Protein 4HDT (pdb70)

InterPro domains:
  IPR029045 ClpP/crotonase-like domain superfamily [SSF52096] (2-319)
  IPR032259 Enoyl-CoA hydratase/isomerase, HIBYL-CoA-H type [PTHR43176] (3-341)
  IPR045004 Enoyl-CoA hydratase/isomerase domain [PF16113] (16-336)

Organism: Mycolicibacterium thermoresistibile (strain ATCC 19527 / DSM 44167 / CIP 105390 / JCM 6362 / NCTC 10409 / 316) (NCBI:txid1078020)

B-factor: mean 17.95, std 7.77, range [7.58, 53.08]

Sequence (340 aa):
NEDVLVNVEGGVGLLTLNRPKAINSLTHGMVTTMAERLAAWENDDSVRAVLLTGAGERRGLCAGGDVVAIYHSAKADGAEARRFWFDEYRLNAHIGRYPKPYVSIMDGIVMMGGGVGVGAHGNVRVVTDTTKMAMMPEVGIGFIPDVGGTYLLSRAPGKLGLHAALTGAPFSGADAIVMMGFADHYVPHDKIDEFTRAVIADGVDAALAAHAQEPPASPLAEQRSWIDECYTGDTVADIIAALRAHDAPAAGEAADLIATRSPIALSVTLESVRRAAKLQSLEDTLRQEYRVSCASLKSHDLVEGIRRAQLVNPKWRPATLAEVTEADVEAYFAPVDPELTFEGE

CATH classification: 3.90.226.10

Structure (mmCIF, N/CA/C/O backbone):
data_4HDT
#
_entry.id   4HDT
#
_cell.length_a   48.200
_cell.length_b   62.400
_cell.length_c   56.880
_cell.angle_alpha   90.000
_cell.angle_beta   109.590
_cell.angle_gamma   90.000
#
_symmetry.space_group_name_H-M   'P 1 21 1'
#
loop_
_entity.id
_entity.type
_entity.pdbx_description
1 polymer '3-hydroxyisobutyryl-CoA hydrolase'
2 non-polymer 'ZINC ION'
3 non-polymer 'CHLORIDE ION'
4 non-polymer 'ACETATE ION'
5 water water
#
loop_
_atom_site.group_PDB
_atom_site.id
_atom_site.type_symbol
_atom_site.label_atom_id
_atom_site.label_alt_id
_atom_site.label_comp_id
_atom_site.label_asym_id
_atom_site.label_entity_id
_atom_site.label_seq_id
_atom_site.pdbx_PDB_ins_code
_atom_site.Cartn_x
_atom_site.Cartn_y
_atom_site.Cartn_z
_atom_site.occupancy
_atom_site.B_iso_or_equiv
_atom_site.auth_seq_id
_atom_site.auth_comp_id
_atom_site.auth_asym_id
_atom_site.auth_atom_id
_atom_site.pdbx_PDB_model_num
ATOM 1 N N . ASN A 1 8 ? 24.053 42.910 50.987 1.00 31.37 5 ASN A N 1
ATOM 2 C CA . ASN A 1 8 ? 22.821 42.369 51.628 1.00 29.36 5 ASN A CA 1
ATOM 3 C C . ASN A 1 8 ? 22.763 40.855 51.481 1.00 27.78 5 ASN A C 1
ATOM 4 O O . ASN A 1 8 ? 23.112 40.317 50.421 1.00 30.23 5 ASN A O 1
ATOM 9 N N . GLU A 1 9 ? 22.346 40.179 52.540 1.00 23.94 6 GLU A N 1
ATOM 10 C CA . GLU A 1 9 ? 22.088 38.760 52.461 1.00 21.54 6 GLU A CA 1
ATOM 11 C C . GLU A 1 9 ? 20.615 38.615 52.101 1.00 18.80 6 GLU A C 1
ATOM 12 O O . GLU A 1 9 ? 19.761 38.919 52.927 1.00 18.28 6 GLU A O 1
ATOM 18 N N . ASP A 1 10 ? 20.335 38.160 50.893 1.00 16.63 7 ASP A N 1
ATOM 19 C CA . ASP A 1 10 ? 18.930 38.128 50.418 1.00 15.12 7 ASP A CA 1
ATOM 20 C C . ASP A 1 10 ? 18.077 37.072 51.103 1.00 14.50 7 ASP A C 1
ATOM 21 O O . ASP A 1 10 ? 16.813 37.111 51.015 1.00 13.33 7 ASP A O 1
ATOM 26 N N . VAL A 1 11 ? 18.729 36.121 51.770 1.00 14.30 8 VAL A N 1
ATOM 27 C CA . VAL A 1 11 ? 18.010 35.239 52.742 1.00 14.23 8 VAL A CA 1
ATOM 28 C C . VAL A 1 11 ? 18.831 35.280 54.030 1.00 15.10 8 VAL A C 1
ATOM 29 O O . VAL A 1 11 ? 20.027 34.920 54.016 1.00 15.56 8 VAL A O 1
ATOM 33 N N . LEU A 1 12 ? 18.209 35.695 55.128 1.00 15.26 9 LEU A N 1
ATOM 34 C CA . LEU A 1 12 ? 18.850 35.634 56.429 1.00 16.27 9 LEU A CA 1
ATOM 35 C C . LEU A 1 12 ? 18.652 34.245 57.045 1.00 16.30 9 LEU A C 1
ATOM 36 O O . LEU A 1 12 ? 17.547 33.709 57.055 1.00 15.64 9 LEU A O 1
ATOM 41 N N . VAL A 1 13 ? 19.756 33.667 57.528 1.00 17.26 10 VAL A N 1
ATOM 42 C CA . VAL A 1 13 ? 19.753 32.306 58.059 1.00 17.87 10 VAL A CA 1
ATOM 43 C C . VAL A 1 13 ? 20.278 32.272 59.490 1.00 19.56 10 VAL A C 1
ATOM 44 O O . VAL A 1 13 ? 21.321 32.879 59.799 1.00 19.64 10 VAL A O 1
ATOM 48 N N . ASN A 1 14 ? 19.570 31.558 60.359 1.00 20.78 11 ASN A N 1
ATOM 49 C CA . ASN A 1 14 ? 20.047 31.319 61.705 1.00 23.29 11 ASN A CA 1
ATOM 50 C C . ASN A 1 14 ? 19.361 30.069 62.239 1.00 23.34 11 ASN A C 1
ATOM 51 O O . ASN A 1 14 ? 18.425 29.560 61.641 1.00 22.29 11 ASN A O 1
ATOM 56 N N . VAL A 1 15 ? 19.890 29.555 63.332 1.00 24.50 12 VAL A N 1
ATOM 57 C CA . VAL A 1 15 ? 19.248 28.504 64.082 1.00 24.54 12 VAL A CA 1
ATOM 58 C C . VAL A 1 15 ? 19.116 29.001 65.513 1.00 25.78 12 VAL A C 1
ATOM 59 O O . VAL A 1 15 ? 20.087 29.482 66.138 1.00 26.51 12 VAL A O 1
ATOM 63 N N . GLU A 1 16 ? 17.895 28.929 66.015 1.00 25.53 13 GLU A N 1
ATOM 64 C CA . GLU A 1 16 ? 17.589 29.365 67.360 1.00 26.90 13 GLU A CA 1
ATOM 65 C C . GLU A 1 16 ? 16.497 28.491 67.989 1.00 26.22 13 GLU A C 1
ATOM 66 O O . GLU A 1 16 ? 15.470 28.208 67.360 1.00 23.69 13 GLU A O 1
ATOM 72 N N . GLY A 1 17 ? 16.741 28.028 69.213 1.00 26.37 14 GLY A N 1
ATOM 73 C CA . GLY A 1 17 ? 15.798 27.154 69.901 1.00 26.35 14 GLY A CA 1
ATOM 74 C C . GLY A 1 17 ? 15.501 25.879 69.166 1.00 25.25 14 GLY A C 1
ATOM 75 O O . GLY A 1 17 ? 14.414 25.361 69.249 1.00 24.91 14 GLY A O 1
ATOM 76 N N . GLY A 1 18 ? 16.471 25.383 68.410 1.00 24.49 15 GLY A N 1
ATOM 77 C CA . GLY A 1 18 ? 16.263 24.199 67.628 1.00 23.96 15 GLY A CA 1
ATOM 78 C C . GLY A 1 18 ? 15.487 24.425 66.339 1.00 22.21 15 GLY A C 1
ATOM 79 O O . GLY A 1 18 ? 15.202 23.475 65.634 1.00 22.35 15 GLY A O 1
ATOM 80 N N . VAL A 1 19 ? 15.194 25.683 66.015 1.00 21.26 16 VAL A N 1
ATOM 81 C CA . VAL A 1 19 ? 14.460 26.030 64.802 1.00 19.71 16 VAL A CA 1
ATOM 82 C C . VAL A 1 19 ? 15.387 26.663 63.775 1.00 19.12 16 VAL A C 1
ATOM 83 O O . VAL A 1 19 ? 16.066 27.656 64.062 1.00 19.51 16 VAL A O 1
ATOM 87 N N . GLY A 1 20 ? 15.447 26.065 62.596 1.00 17.96 17 GLY A N 1
ATOM 88 C CA . GLY A 1 20 ? 16.116 26.635 61.448 1.00 17.52 17 GLY A CA 1
ATOM 89 C C . GLY A 1 20 ? 15.274 27.768 60.868 1.00 16.97 17 GLY A C 1
ATOM 90 O O . GLY A 1 20 ? 14.161 27.549 60.396 1.00 15.91 17 GLY A O 1
ATOM 91 N N . LEU A 1 21 ? 15.840 28.971 60.876 1.00 17.20 18 LEU A N 1
ATOM 92 C CA . LEU A 1 21 ? 15.122 30.185 60.464 1.00 16.84 18 LEU A CA 1
ATOM 93 C C . LEU A 1 21 ? 15.589 30.596 59.084 1.00 15.81 18 LEU A C 1
ATOM 94 O O . LEU A 1 21 ? 16.802 30.786 58.850 1.00 16.33 18 LEU A O 1
ATOM 99 N N . LEU A 1 22 ? 14.651 30.730 58.178 1.00 14.44 19 LEU A N 1
ATOM 100 C CA . LEU A 1 22 ? 14.895 31.251 56.847 1.00 13.82 19 LEU A CA 1
ATOM 101 C C . LEU A 1 22 ? 14.059 32.516 56.732 1.00 13.52 19 LEU A C 1
ATOM 102 O O . LEU A 1 22 ? 12.847 32.426 56.724 1.00 12.85 19 LEU A O 1
ATOM 107 N N . THR A 1 23 ? 14.713 33.671 56.594 1.00 13.66 20 THR A N 1
ATOM 108 C CA . THR A 1 23 ? 13.981 34.920 56.459 1.00 13.81 20 THR A CA 1
ATOM 109 C C . THR A 1 23 ? 14.303 35.529 55.094 1.00 13.26 20 THR A C 1
ATOM 110 O O . THR A 1 23 ? 15.417 35.955 54.816 1.00 13.15 20 THR A O 1
ATOM 114 N N . LEU A 1 24 ? 13.299 35.561 54.225 1.00 12.29 21 LEU A N 1
ATOM 115 C CA . LEU A 1 24 ? 13.466 36.165 52.914 1.00 12.26 21 LEU A CA 1
ATOM 116 C C . LEU A 1 24 ? 13.737 37.664 53.134 1.00 12.79 21 LEU A C 1
ATOM 117 O O . LEU A 1 24 ? 13.087 38.266 53.982 1.00 13.46 21 LEU A O 1
ATOM 122 N N . ASN A 1 25 ? 14.724 38.231 52.438 1.00 13.20 22 ASN A N 1
ATOM 123 C CA . ASN A 1 25 ? 15.229 39.562 52.843 1.00 13.84 22 ASN A CA 1
ATOM 124 C C . ASN A 1 25 ? 15.549 40.449 51.648 1.00 14.00 22 ASN A C 1
ATOM 125 O O . ASN A 1 25 ? 16.673 40.934 51.501 1.00 14.36 22 ASN A O 1
ATOM 130 N N . ARG A 1 26 ? 14.538 40.717 50.841 1.00 13.73 23 ARG A N 1
ATOM 131 C CA . ARG A 1 26 ? 14.572 41.800 49.862 1.00 14.14 23 ARG A CA 1
ATOM 132 C C . ARG A 1 26 ? 13.301 42.636 50.071 1.00 13.91 23 ARG A C 1
ATOM 133 O O . ARG A 1 26 ? 12.417 42.684 49.218 1.00 13.16 23 ARG A O 1
ATOM 141 N N . PRO A 1 27 ? 13.194 43.277 51.236 1.00 14.43 24 PRO A N 1
ATOM 142 C CA . PRO A 1 27 ? 11.877 43.893 51.526 1.00 14.73 24 PRO A CA 1
ATOM 143 C C . PRO A 1 27 ? 11.439 45.024 50.574 1.00 15.44 24 PRO A C 1
ATOM 144 O O . PRO A 1 27 ? 10.234 45.221 50.394 1.00 15.56 24 PRO A O 1
ATOM 148 N N . LYS A 1 28 ? 12.398 45.742 49.977 1.00 16.28 25 LYS A N 1
ATOM 149 C CA . LYS A 1 28 ? 12.025 46.783 49.022 1.00 17.13 25 LYS A CA 1
ATOM 150 C C . LYS A 1 28 ? 11.341 46.184 47.766 1.00 16.47 25 LYS A C 1
ATOM 151 O O . LYS A 1 28 ? 10.556 46.897 47.121 1.00 18.09 25 LYS A O 1
ATOM 157 N N . ALA A 1 29 ? 11.563 44.886 47.490 1.00 15.22 26 ALA A N 1
ATOM 158 C CA . ALA A 1 29 ? 10.933 44.135 46.385 1.00 14.23 26 ALA A CA 1
ATOM 159 C C . ALA A 1 29 ? 9.827 43.162 46.902 1.00 13.63 26 ALA A C 1
ATOM 160 O O . ALA A 1 29 ? 9.465 42.203 46.220 1.00 13.28 26 ALA A O 1
ATOM 162 N N . ILE A 1 30 ? 9.378 43.386 48.128 1.00 13.52 27 ILE A N 1
ATOM 163 C CA . ILE A 1 30 ? 8.448 42.484 48.811 1.00 13.17 27 ILE A CA 1
ATOM 164 C C . ILE A 1 30 ? 8.976 41.063 48.705 1.00 12.32 27 ILE A C 1
ATOM 165 O O . ILE A 1 30 ? 8.257 40.083 48.469 1.00 11.51 27 ILE A O 1
ATOM 170 N N . ASN A 1 31 ? 10.279 40.957 48.938 1.00 11.98 28 ASN A N 1
ATOM 171 C CA . ASN A 1 31 ? 10.949 39.673 49.051 1.00 11.78 28 ASN A CA 1
ATOM 172 C C . ASN A 1 31 ? 10.831 38.780 47.806 1.00 11.35 28 ASN A C 1
ATOM 173 O O . ASN A 1 31 ? 10.896 37.525 47.929 1.00 10.61 28 ASN A O 1
ATOM 178 N N . SER A 1 32 ? 10.718 39.381 46.608 1.00 11.75 29 SER A N 1
ATOM 179 C CA . SER A 1 32 ? 10.667 38.546 45.409 1.00 11.95 29 SER A CA 1
ATOM 180 C C . SER A 1 32 ? 11.906 37.620 45.295 1.00 11.76 29 SER A C 1
ATOM 181 O O . SER A 1 32 ? 13.009 38.009 45.657 1.00 12.13 29 SER A O 1
ATOM 184 N N . LEU A 1 33 ? 11.717 36.415 44.762 1.00 11.33 30 LEU A N 1
ATOM 185 C CA . LEU A 1 33 ? 12.755 35.368 44.813 1.00 11.67 30 LEU A CA 1
ATOM 186 C C . LEU A 1 33 ? 13.715 35.475 43.647 1.00 11.94 30 LEU A C 1
ATOM 187 O O . LEU A 1 33 ? 13.299 35.533 42.479 1.00 12.64 30 LEU A O 1
ATOM 192 N N . THR A 1 34 ? 14.989 35.417 43.980 1.00 11.70 31 THR A N 1
ATOM 193 C CA . THR A 1 34 ? 16.052 35.290 42.996 1.00 11.80 31 THR A CA 1
ATOM 194 C C . THR A 1 34 ? 16.515 33.825 42.974 1.00 11.30 31 THR A C 1
ATOM 195 O O . THR A 1 34 ? 16.190 33.023 43.870 1.00 10.70 31 THR A O 1
ATOM 199 N N . HIS A 1 35 ? 17.344 33.521 41.995 1.00 11.16 32 HIS A N 1
ATOM 200 C CA . HIS A 1 35 ? 17.861 32.161 41.902 1.00 11.15 32 HIS A CA 1
ATOM 201 C C . HIS A 1 35 ? 18.730 31.899 43.129 1.00 11.41 32 HIS A C 1
ATOM 202 O O . HIS A 1 35 ? 18.709 30.809 43.723 1.00 11.34 32 HIS A O 1
ATOM 209 N N . GLY A 1 36 ? 19.512 32.902 43.538 1.00 11.87 33 GLY A N 1
ATOM 210 C CA . GLY A 1 36 ? 20.313 32.797 44.738 1.00 12.25 33 GLY A CA 1
ATOM 211 C C . GLY A 1 36 ? 19.553 32.480 46.015 1.00 11.92 33 GLY A C 1
ATOM 212 O O . GLY A 1 36 ? 19.980 31.663 46.840 1.00 12.42 33 GLY A O 1
ATOM 213 N N . MET A 1 37 ? 18.392 33.105 46.169 1.00 11.57 34 MET A N 1
ATOM 214 C CA . MET A 1 37 ? 17.571 32.840 47.353 1.00 11.31 34 MET A CA 1
ATOM 215 C C . MET A 1 37 ? 17.054 31.409 47.361 1.00 11.06 34 MET A C 1
ATOM 216 O O . MET A 1 37 ? 17.034 30.748 48.421 1.00 11.21 34 MET A O 1
ATOM 221 N N . VAL A 1 38 ? 16.562 30.966 46.207 1.00 10.85 35 VAL A N 1
ATOM 222 C CA . VAL A 1 38 ? 16.143 29.559 46.031 1.00 10.77 35 VAL A CA 1
ATOM 223 C C . VAL A 1 38 ? 17.264 28.584 46.392 1.00 11.39 35 VAL A C 1
ATOM 224 O O . VAL A 1 38 ? 17.057 27.640 47.163 1.00 11.13 35 VAL A O 1
ATOM 228 N N . THR A 1 39 ? 18.485 28.810 45.887 1.00 12.20 36 THR A N 1
ATOM 229 C CA . THR A 1 39 ? 19.557 27.861 46.193 1.00 13.09 36 THR A CA 1
ATOM 230 C C . THR A 1 39 ? 19.991 27.892 47.674 1.00 13.19 36 THR A C 1
ATOM 231 O O . THR A 1 39 ? 20.317 26.872 48.244 1.00 13.18 36 THR A O 1
ATOM 235 N N . THR A 1 40 ? 19.963 29.066 48.310 1.00 13.28 37 THR A N 1
ATOM 236 C CA . THR A 1 40 ? 20.220 29.163 49.738 1.00 13.62 37 THR A CA 1
ATOM 237 C C . THR A 1 40 ? 19.204 28.331 50.545 1.00 13.19 37 THR A C 1
ATOM 238 O O . THR A 1 40 ? 19.567 27.545 51.429 1.00 13.43 37 THR A O 1
ATOM 242 N N . MET A 1 41 ? 17.924 28.514 50.247 1.00 12.56 38 MET A N 1
ATOM 243 C CA . MET A 1 41 ? 16.885 27.768 50.961 1.00 12.53 38 MET A CA 1
ATOM 244 C C . MET A 1 41 ? 17.116 26.279 50.785 1.00 12.43 38 MET A C 1
ATOM 245 O O . MET A 1 41 ? 17.060 25.526 51.742 1.00 12.41 38 MET A O 1
ATOM 250 N N . ALA A 1 42 ? 17.346 25.882 49.547 1.00 12.22 39 ALA A N 1
ATOM 251 C CA . ALA A 1 42 ? 17.479 24.459 49.229 1.00 12.43 39 ALA A CA 1
ATOM 252 C C . ALA A 1 42 ? 18.664 23.859 49.966 1.00 13.28 39 ALA A C 1
ATOM 253 O O . ALA A 1 42 ? 18.582 22.728 50.505 1.00 13.10 39 ALA A O 1
ATOM 255 N N . GLU A 1 43 ? 19.797 24.564 49.968 1.00 14.22 40 GLU A N 1
ATOM 256 C CA . GLU A 1 43 ? 20.971 24.025 50.586 1.00 15.58 40 GLU A CA 1
ATOM 257 C C . GLU A 1 43 ? 20.790 23.892 52.109 1.00 15.40 40 GLU A C 1
ATOM 258 O O . GLU A 1 43 ? 21.265 22.922 52.696 1.00 15.91 40 GLU A O 1
ATOM 264 N N . ARG A 1 44 ? 20.180 24.887 52.740 1.00 15.01 41 ARG A N 1
ATOM 265 C CA . ARG A 1 44 ? 19.894 24.833 54.171 1.00 15.70 41 ARG A CA 1
ATOM 266 C C . ARG A 1 44 ? 18.900 23.744 54.542 1.00 15.24 41 ARG A C 1
ATOM 267 O O . ARG A 1 44 ? 19.120 23.006 55.527 1.00 15.53 41 ARG A O 1
ATOM 275 N N . LEU A 1 45 ? 17.839 23.578 53.748 1.00 14.80 42 LEU A N 1
ATOM 276 C CA . LEU A 1 45 ? 16.949 22.452 54.010 1.00 15.16 42 LEU A CA 1
ATOM 277 C C . LEU A 1 45 ? 17.695 21.125 53.924 1.00 15.47 42 LEU A C 1
ATOM 278 O O . LEU A 1 45 ? 17.478 20.209 54.742 1.00 16.02 42 LEU A O 1
ATOM 283 N N . ALA A 1 46 ? 18.567 20.991 52.927 1.00 15.43 43 ALA A N 1
ATOM 284 C CA . ALA A 1 46 ? 19.355 19.758 52.829 1.00 16.17 43 ALA A CA 1
ATOM 285 C C . ALA A 1 46 ? 20.293 19.560 54.024 1.00 16.92 43 ALA A C 1
ATOM 286 O O . ALA A 1 46 ? 20.435 18.424 54.561 1.00 17.72 43 ALA A O 1
ATOM 288 N N . ALA A 1 47 ? 20.991 20.621 54.415 1.00 16.88 44 ALA A N 1
ATOM 289 C CA . ALA A 1 47 ? 21.928 20.538 55.525 1.00 17.73 44 ALA A CA 1
ATOM 290 C C . ALA A 1 47 ? 21.261 20.246 56.859 1.00 17.96 44 ALA A C 1
ATOM 291 O O . ALA A 1 47 ? 21.801 19.506 57.677 1.00 19.21 44 ALA A O 1
ATOM 293 N N . TRP A 1 48 ? 20.065 20.794 57.067 1.00 17.31 45 TRP A N 1
ATOM 294 C CA . TRP A 1 48 ? 19.374 20.638 58.331 1.00 17.61 45 TRP A CA 1
ATOM 295 C C . TRP A 1 48 ? 18.600 19.327 58.445 1.00 17.98 45 TRP A C 1
ATOM 296 O O . TRP A 1 48 ? 18.206 18.924 59.552 1.00 18.02 45 TRP A O 1
ATOM 307 N N . GLU A 1 49 ? 18.356 18.689 57.314 1.00 18.00 46 GLU A N 1
ATOM 308 C CA . GLU A 1 49 ? 17.430 17.535 57.288 1.00 18.55 46 GLU A CA 1
ATOM 309 C C . GLU A 1 49 ? 17.822 16.422 58.271 1.00 20.45 46 GLU A C 1
ATOM 310 O O . GLU A 1 49 ? 16.943 15.864 58.979 1.00 20.73 46 GLU A O 1
ATOM 316 N N . ASN A 1 50 ? 19.107 16.097 58.296 1.00 22.20 47 ASN A N 1
ATOM 317 C CA . ASN A 1 50 ? 19.633 15.031 59.185 1.00 24.51 47 ASN A CA 1
ATOM 318 C C . ASN A 1 50 ? 20.469 15.539 60.368 1.00 24.95 47 ASN A C 1
ATOM 319 O O . ASN A 1 50 ? 21.241 14.775 60.988 1.00 25.32 47 ASN A O 1
ATOM 324 N N . ASP A 1 51 ? 20.305 16.824 60.681 1.00 24.47 48 ASP A N 1
ATOM 325 C CA . ASP A 1 51 ? 20.955 17.450 61.801 1.00 24.72 48 ASP A CA 1
ATOM 326 C C . ASP A 1 51 ? 20.019 17.465 63.005 1.00 25.02 48 ASP A C 1
ATOM 327 O O . ASP A 1 51 ? 19.025 18.206 63.038 1.00 22.76 48 ASP A O 1
ATOM 332 N N . ASP A 1 52 ? 20.363 16.650 64.015 1.00 25.77 49 ASP A N 1
ATOM 333 C CA . ASP A 1 52 ? 19.540 16.518 65.212 1.00 26.96 49 ASP A CA 1
ATOM 334 C C . ASP A 1 52 ? 19.365 17.764 66.038 1.00 27.20 49 ASP A C 1
ATOM 335 O O . ASP A 1 52 ? 18.453 17.812 66.849 1.00 28.71 49 ASP A O 1
ATOM 340 N N . SER A 1 53 ? 20.209 18.777 65.834 1.00 26.93 50 SER A N 1
ATOM 341 C CA . SER A 1 53 ? 20.076 20.016 66.576 1.00 27.37 50 SER A CA 1
ATOM 342 C C . SER A 1 53 ? 18.945 20.890 66.009 1.00 25.97 50 SER A C 1
ATOM 343 O O . SER A 1 53 ? 18.595 21.905 66.618 1.00 27.06 50 SER A O 1
ATOM 346 N N . VAL A 1 54 ? 18.409 20.522 64.839 1.00 24.42 51 VAL A N 1
ATOM 347 C CA . VAL A 1 54 ? 17.342 21.301 64.170 1.00 22.69 51 VAL A CA 1
ATOM 348 C C . VAL A 1 54 ? 16.089 20.435 64.123 1.00 21.85 51 VAL A C 1
ATOM 349 O O . VAL A 1 54 ? 16.067 19.389 63.496 1.00 22.03 51 VAL A O 1
ATOM 353 N N . ARG A 1 55 ? 15.067 20.886 64.832 1.00 20.91 52 ARG A N 1
ATOM 354 C CA . ARG A 1 55 ? 13.837 20.152 65.071 1.00 20.11 52 ARG A CA 1
ATOM 355 C C . ARG A 1 55 ? 12.725 20.595 64.121 1.00 18.86 52 ARG A C 1
ATOM 356 O O . ARG A 1 55 ? 11.742 19.887 63.908 1.00 18.45 52 ARG A O 1
ATOM 358 N N . ALA A 1 56 ? 12.880 21.785 63.557 1.00 17.68 53 ALA A N 1
ATOM 359 C CA . ALA A 1 56 ? 11.843 22.372 62.713 1.00 16.58 53 ALA A CA 1
ATOM 360 C C . ALA A 1 56 ? 12.455 23.514 61.910 1.00 15.96 53 ALA A C 1
ATOM 361 O O . ALA A 1 56 ? 13.561 23.993 62.222 1.00 16.64 53 ALA A O 1
ATOM 363 N N . VAL A 1 57 ? 11.738 23.930 60.888 1.00 14.90 54 VAL A N 1
ATOM 364 C CA . VAL A 1 57 ? 12.159 25.067 60.034 1.00 14.35 54 VAL A CA 1
ATOM 365 C C . VAL A 1 57 ? 11.051 26.108 60.070 1.00 14.08 54 VAL A C 1
ATOM 366 O O . VAL A 1 57 ? 9.895 25.745 60.048 1.00 13.26 54 VAL A O 1
ATOM 370 N N . LEU A 1 58 ? 11.395 27.404 60.051 1.00 14.24 55 LEU A N 1
ATOM 371 C CA . LEU A 1 58 ? 10.402 28.483 60.037 1.00 14.45 55 LEU A CA 1
ATOM 372 C C . LEU A 1 58 ? 10.781 29.473 58.957 1.00 13.66 55 LEU A C 1
ATOM 373 O O . LEU A 1 58 ? 11.893 30.019 58.967 1.00 14.39 55 LEU A O 1
ATOM 378 N N . LEU A 1 59 ? 9.857 29.681 58.032 1.00 12.84 56 LEU A N 1
ATOM 379 C CA . LEU A 1 59 ? 10.048 30.596 56.905 1.00 12.44 56 LEU A CA 1
ATOM 380 C C . LEU A 1 59 ? 9.242 31.847 57.184 1.00 12.08 56 LEU A C 1
ATOM 381 O O . LEU A 1 59 ? 8.019 31.775 57.407 1.00 11.22 56 LEU A O 1
ATOM 386 N N . THR A 1 60 ? 9.926 32.993 57.160 1.00 12.22 57 THR A N 1
ATOM 387 C CA . THR A 1 60 ? 9.263 34.294 57.253 1.00 12.63 57 THR A CA 1
ATOM 388 C C . THR A 1 60 ? 9.882 35.245 56.214 1.00 12.36 57 THR A C 1
ATOM 389 O O . THR A 1 60 ? 10.837 34.905 55.536 1.00 12.18 57 THR A O 1
ATOM 393 N N . GLY A 1 61 ? 9.278 36.406 56.058 1.00 12.42 58 GLY A N 1
ATOM 394 C CA . GLY A 1 61 ? 9.794 37.480 55.199 1.00 12.23 58 GLY A CA 1
ATOM 395 C C . GLY A 1 61 ? 10.045 38.763 55.957 1.00 12.74 58 GLY A C 1
ATOM 396 O O . GLY A 1 61 ? 9.334 39.089 56.920 1.00 12.82 58 GLY A O 1
ATOM 397 N N . ALA A 1 62 ? 11.071 39.515 55.534 1.00 12.56 59 ALA A N 1
ATOM 398 C CA . ALA A 1 62 ? 11.412 40.746 56.211 1.00 13.31 59 ALA A CA 1
ATOM 399 C C . ALA A 1 62 ? 10.382 41.806 55.838 1.00 13.16 59 ALA A C 1
ATOM 400 O O . ALA A 1 62 ? 9.713 41.680 54.829 1.00 12.43 59 ALA A O 1
ATOM 402 N N . GLY A 1 63 ? 10.300 42.852 56.657 1.00 14.10 60 GLY A N 1
ATOM 403 C CA . GLY A 1 63 ? 9.373 43.945 56.397 1.00 14.27 60 GLY A CA 1
ATOM 404 C C . GLY A 1 63 ? 7.961 43.614 56.862 1.00 14.15 60 GLY A C 1
ATOM 405 O O . GLY A 1 63 ? 7.728 42.733 57.701 1.00 15.13 60 GLY A O 1
ATOM 406 N N . GLU A 1 64 ? 7.021 44.374 56.331 1.00 13.99 61 GLU A N 1
ATOM 407 C CA . GLU A 1 64 ? 5.676 44.430 56.869 1.00 13.86 61 GLU A CA 1
ATOM 408 C C . GLU A 1 64 ? 4.612 44.107 55.830 1.00 13.08 61 GLU A C 1
ATOM 409 O O . GLU A 1 64 ? 3.484 43.919 56.201 1.00 13.50 61 GLU A O 1
ATOM 415 N N . ARG A 1 65 ? 4.949 44.104 54.536 1.00 12.34 62 ARG A N 1
ATOM 416 C CA A ARG A 1 65 ? 3.940 44.051 53.464 0.50 11.71 62 ARG A CA 1
ATOM 417 C CA B ARG A 1 65 ? 3.934 44.049 53.471 0.50 11.65 62 ARG A CA 1
ATOM 418 C C . ARG A 1 65 ? 3.622 42.654 52.953 1.00 10.83 62 ARG A C 1
ATOM 419 O O . ARG A 1 65 ? 2.618 42.470 52.284 1.00 10.49 62 ARG A O 1
ATOM 434 N N . GLY A 1 66 ? 4.469 41.686 53.268 1.00 10.71 63 GLY A N 1
ATOM 435 C CA . GLY A 1 66 ? 4.213 40.330 52.841 1.00 10.03 63 GLY A CA 1
ATOM 436 C C . GLY A 1 66 ? 5.387 39.383 52.887 1.00 9.92 63 GLY A C 1
ATOM 437 O O . GLY A 1 66 ? 6.552 39.812 52.738 1.00 10.22 63 GLY A O 1
ATOM 438 N N . LEU A 1 67 ? 5.082 38.093 52.996 1.00 9.68 64 LEU A N 1
ATOM 439 C CA . LEU A 1 67 ? 6.132 37.090 52.887 1.00 9.70 64 LEU A CA 1
ATOM 440 C C . LEU A 1 67 ? 6.908 37.200 51.578 1.00 9.61 64 LEU A C 1
ATOM 441 O O . LEU A 1 67 ? 8.171 37.207 51.563 1.00 9.66 64 LEU A O 1
ATOM 446 N N . CYS A 1 68 ? 6.196 37.275 50.452 1.00 9.65 65 CYS A N 1
ATOM 447 C CA . CYS A 1 68 ? 6.847 37.138 49.122 1.00 9.76 65 CYS A CA 1
ATOM 448 C C . CYS A 1 68 ? 5.830 37.392 47.998 1.00 9.77 65 CYS A C 1
ATOM 449 O O . CYS A 1 68 ? 4.906 36.616 47.807 1.00 9.39 65 CYS A O 1
ATOM 452 N N . ALA A 1 69 ? 6.108 38.424 47.194 1.00 10.19 66 ALA A N 1
ATOM 453 C CA . ALA A 1 69 ? 5.250 38.795 46.064 1.00 10.56 66 ALA A CA 1
ATOM 454 C C . ALA A 1 69 ? 5.397 37.928 44.811 1.00 10.61 66 ALA A C 1
ATOM 455 O O . ALA A 1 69 ? 4.568 38.055 43.896 1.00 11.79 66 ALA A O 1
ATOM 457 N N . GLY A 1 70 ? 6.424 37.074 44.764 1.00 11.05 67 GLY A N 1
ATOM 458 C CA . GLY A 1 70 ? 6.634 36.249 43.586 1.00 11.12 67 GLY A CA 1
ATOM 459 C C . GLY A 1 70 ? 8.087 35.963 43.316 1.00 12.03 67 GLY A C 1
ATOM 460 O O . GLY A 1 70 ? 8.983 36.267 44.129 1.00 12.52 67 GLY A O 1
ATOM 461 N N . GLY A 1 71 ? 8.327 35.264 42.215 1.00 13.05 68 GLY A N 1
ATOM 462 C CA . GLY A 1 71 ? 9.693 35.217 41.661 1.00 14.14 68 GLY A CA 1
ATOM 463 C C . GLY A 1 71 ? 10.030 36.597 41.096 1.00 15.80 68 GLY A C 1
ATOM 464 O O . GLY A 1 71 ? 9.147 37.374 40.740 1.00 16.47 68 GLY A O 1
ATOM 465 N N . ASP A 1 72 ? 11.329 36.914 40.971 1.00 17.28 69 ASP A N 1
ATOM 466 C CA . ASP A 1 72 ? 11.765 38.131 40.331 1.00 19.92 69 ASP A CA 1
ATOM 467 C C . ASP A 1 72 ? 11.452 38.081 38.828 1.00 21.44 69 ASP A C 1
ATOM 468 O O . ASP A 1 72 ? 12.074 37.331 38.060 1.00 21.04 69 ASP A O 1
ATOM 473 N N . VAL A 1 73 ? 10.430 38.842 38.419 1.00 23.22 70 VAL A N 1
ATOM 474 C CA . VAL A 1 73 ? 9.942 38.802 37.023 1.00 24.94 70 VAL A CA 1
ATOM 475 C C . VAL A 1 73 ? 10.864 39.448 36.003 1.00 24.78 70 VAL A C 1
ATOM 476 O O . VAL A 1 73 ? 10.822 39.061 34.838 1.00 24.75 70 VAL A O 1
ATOM 480 N N . VAL A 1 74 ? 11.663 40.441 36.429 1.00 25.99 71 VAL A N 1
ATOM 481 C CA . VAL A 1 74 ? 12.634 41.112 35.566 1.00 26.09 71 VAL A CA 1
ATOM 482 C C . VAL A 1 74 ? 13.631 40.091 35.008 1.00 25.57 71 VAL A C 1
ATOM 483 O O . VAL A 1 74 ? 14.005 40.132 33.834 1.00 25.65 71 VAL A O 1
ATOM 487 N N . ALA A 1 75 ? 14.092 39.190 35.865 1.00 23.67 72 ALA A N 1
ATOM 488 C CA . ALA A 1 75 ? 15.082 38.209 35.441 1.00 22.53 72 ALA A CA 1
ATOM 489 C C . ALA A 1 75 ? 14.502 37.198 34.430 1.00 21.67 72 ALA A C 1
ATOM 490 O O . ALA A 1 75 ? 15.199 36.762 33.489 1.00 22.00 72 ALA A O 1
ATOM 492 N N . ILE A 1 76 ? 13.240 36.813 34.613 1.00 20.60 73 ILE A N 1
ATOM 493 C CA . ILE A 1 76 ? 12.585 35.885 33.686 1.00 19.33 73 ILE A CA 1
ATOM 494 C C . ILE A 1 76 ? 12.432 36.593 32.344 1.00 19.47 73 ILE A C 1
ATOM 495 O O . ILE A 1 76 ? 12.654 36.011 31.286 1.00 18.37 73 ILE A O 1
ATOM 500 N N . TYR A 1 77 ? 12.083 37.867 32.407 1.00 19.84 74 TYR A N 1
ATOM 501 C CA . TYR A 1 77 ? 11.898 38.674 31.205 1.00 20.51 74 TYR A CA 1
ATOM 502 C C . TYR A 1 77 ? 13.198 38.754 30.425 1.00 20.50 74 TYR A C 1
ATOM 503 O O . TYR A 1 77 ? 13.234 38.445 29.228 1.00 20.02 74 TYR A O 1
ATOM 512 N N . HIS A 1 78 ? 14.284 39.115 31.091 1.00 20.97 75 HIS A N 1
ATOM 513 C CA . HIS A 1 78 ? 15.566 39.175 30.377 1.00 21.71 75 HIS A CA 1
ATOM 514 C C . HIS A 1 78 ? 15.978 37.828 29.793 1.00 20.84 75 HIS A C 1
ATOM 515 O O . HIS A 1 78 ? 16.549 37.768 28.694 1.00 22.31 75 HIS A O 1
ATOM 522 N N . SER A 1 79 ? 15.687 36.735 30.513 1.00 18.88 76 SER A N 1
ATOM 523 C CA . SER A 1 79 ? 16.028 35.416 29.990 1.00 18.57 76 SER A CA 1
ATOM 524 C C . SER A 1 79 ? 15.194 34.999 28.775 1.00 19.03 76 SER A C 1
ATOM 525 O O . SER A 1 79 ? 15.700 34.426 27.816 1.00 19.74 76 SER A O 1
ATOM 528 N N . ALA A 1 80 ? 13.898 35.273 28.838 1.00 18.81 77 ALA A N 1
ATOM 529 C CA . ALA A 1 80 ? 12.985 34.947 27.739 1.00 20.08 77 ALA A CA 1
ATOM 530 C C . ALA A 1 80 ? 13.349 35.690 26.470 1.00 22.36 77 ALA A C 1
ATOM 531 O O . ALA A 1 80 ? 13.183 35.155 25.385 1.00 24.34 77 ALA A O 1
ATOM 533 N N . LYS A 1 81 ? 13.865 36.903 26.611 1.00 23.43 78 LYS A N 1
ATOM 534 C CA . LYS A 1 81 ? 14.339 37.669 25.431 1.00 25.75 78 LYS A CA 1
ATOM 535 C C . LYS A 1 81 ? 15.658 37.113 24.870 1.00 27.55 78 LYS A C 1
ATOM 536 O O . LYS A 1 81 ? 15.944 37.262 23.668 1.00 30.10 78 LYS A O 1
ATOM 542 N N . ALA A 1 82 ? 16.434 36.444 25.726 1.00 26.51 79 ALA A N 1
ATOM 543 C CA . ALA A 1 82 ? 17.681 35.776 25.355 1.00 28.46 79 ALA A CA 1
ATOM 544 C C . ALA A 1 82 ? 17.371 34.323 24.998 1.00 29.13 79 ALA A C 1
ATOM 545 O O . ALA A 1 82 ? 16.383 34.079 24.325 1.00 31.52 79 ALA A O 1
ATOM 547 N N . ASP A 1 83 ? 18.142 33.346 25.487 1.00 27.74 80 ASP A N 1
ATOM 548 C CA . ASP A 1 83 ? 17.906 31.967 25.093 1.00 27.60 80 ASP A CA 1
ATOM 549 C C . ASP A 1 83 ? 17.182 31.113 26.172 1.00 24.94 80 ASP A C 1
ATOM 550 O O . ASP A 1 83 ? 17.077 29.894 26.021 1.00 25.15 80 ASP A O 1
ATOM 555 N N . GLY A 1 84 ? 16.659 31.759 27.217 1.00 22.02 81 GLY A N 1
ATOM 556 C CA . GLY A 1 84 ? 15.874 31.057 28.257 1.00 20.01 81 GLY A CA 1
ATOM 557 C C . GLY A 1 84 ? 16.686 30.256 29.292 1.00 19.05 81 GLY A C 1
ATOM 558 O O . GLY A 1 84 ? 16.139 29.595 30.173 1.00 17.78 81 GLY A O 1
ATOM 559 N N . ALA A 1 85 ? 18.002 30.274 29.194 1.00 18.59 82 ALA A N 1
ATOM 560 C CA . ALA A 1 85 ? 18.827 29.391 30.047 1.00 18.08 82 ALA A CA 1
ATOM 561 C C . ALA A 1 85 ? 18.671 29.627 31.557 1.00 16.83 82 ALA A C 1
ATOM 562 O O . ALA A 1 85 ? 18.512 28.674 32.329 1.00 16.26 82 ALA A O 1
ATOM 564 N N . GLU A 1 86 ? 18.709 30.883 31.986 1.00 16.57 83 GLU A N 1
ATOM 565 C CA . GLU A 1 86 ? 18.543 31.201 33.410 1.00 15.99 83 GLU A CA 1
ATOM 566 C C . GLU A 1 86 ? 17.149 30.905 33.906 1.00 15.13 83 GLU A C 1
ATOM 567 O O . GLU A 1 86 ? 16.989 30.415 35.010 1.00 14.91 83 GLU A O 1
ATOM 573 N N . ALA A 1 87 ? 16.139 31.224 33.098 1.00 14.79 84 ALA A N 1
ATOM 574 C CA . ALA A 1 87 ? 14.786 30.884 33.498 1.00 14.16 84 ALA A CA 1
ATOM 575 C C . ALA A 1 87 ? 14.641 29.371 33.716 1.00 14.35 84 ALA A C 1
ATOM 576 O O . ALA A 1 87 ? 14.093 28.942 34.735 1.00 13.57 84 ALA A O 1
ATOM 578 N N . ARG A 1 88 ? 15.097 28.571 32.770 1.00 15.54 85 ARG A N 1
ATOM 579 C CA . ARG A 1 88 ? 14.991 27.129 32.948 1.00 16.44 85 ARG A CA 1
ATOM 580 C C . ARG A 1 88 ? 15.773 26.609 34.155 1.00 16.41 85 ARG A C 1
ATOM 581 O O . ARG A 1 88 ? 15.296 25.749 34.918 1.00 15.93 85 ARG A O 1
ATOM 589 N N . ARG A 1 89 ? 16.967 27.133 34.374 1.00 16.45 86 ARG A N 1
ATOM 590 C CA . ARG A 1 89 ? 17.726 26.661 35.497 1.00 16.85 86 ARG A CA 1
ATOM 591 C C . ARG A 1 89 ? 17.065 27.090 36.803 1.00 14.87 86 ARG A C 1
ATOM 592 O O . ARG A 1 89 ? 17.038 26.334 37.771 1.00 14.27 86 ARG A O 1
ATOM 600 N N . PHE A 1 90 ? 16.571 28.321 36.830 1.00 13.41 87 PHE A N 1
ATOM 601 C CA . PHE A 1 90 ? 15.859 28.839 38.008 1.00 12.47 87 PHE A CA 1
ATOM 602 C C . PHE A 1 90 ? 14.676 27.913 38.331 1.00 12.12 87 PHE A C 1
ATOM 603 O O . PHE A 1 90 ? 14.517 27.482 39.470 1.00 11.78 87 PHE A O 1
ATOM 611 N N . TRP A 1 91 ? 13.862 27.647 37.331 1.00 11.77 88 TRP A N 1
ATOM 612 C CA . TRP A 1 91 ? 12.661 26.816 37.550 1.00 11.49 88 TRP A CA 1
ATOM 613 C C . TRP A 1 91 ? 13.066 25.403 37.953 1.00 11.88 88 TRP A C 1
ATOM 614 O O . TRP A 1 91 ? 12.399 24.787 38.790 1.00 11.19 88 TRP A O 1
ATOM 625 N N . PHE A 1 92 ? 14.108 24.864 37.343 1.00 12.45 89 PHE A N 1
ATOM 626 C CA . PHE A 1 92 ? 14.594 23.534 37.714 1.00 13.08 89 PHE A CA 1
ATOM 627 C C . PHE A 1 92 ? 14.904 23.470 39.221 1.00 12.29 89 PHE A C 1
ATOM 628 O O . PHE A 1 92 ? 14.422 22.594 39.933 1.00 12.16 89 PHE A O 1
ATOM 636 N N . ASP A 1 93 ? 15.693 24.403 39.725 1.00 12.02 90 ASP A N 1
ATOM 637 C CA . ASP A 1 93 ? 16.059 24.465 41.127 1.00 11.60 90 ASP A CA 1
ATOM 638 C C . ASP A 1 93 ? 14.861 24.841 42.020 1.00 10.80 90 ASP A C 1
ATOM 639 O O . ASP A 1 93 ? 14.691 24.301 43.111 1.00 10.50 90 ASP A O 1
ATOM 644 N N . GLU A 1 94 ? 14.018 25.753 41.538 1.00 10.28 91 GLU A N 1
ATOM 645 C CA . GLU A 1 94 ? 12.878 26.187 42.331 1.00 9.57 91 GLU A CA 1
ATOM 646 C C . GLU A 1 94 ? 11.864 25.066 42.520 1.00 9.28 91 GLU A C 1
ATOM 647 O O . GLU A 1 94 ? 11.392 24.853 43.634 1.00 8.89 91 GLU A O 1
ATOM 653 N N . TYR A 1 95 ? 11.575 24.352 41.456 1.00 9.38 92 TYR A N 1
ATOM 654 C CA . TYR A 1 95 ? 10.564 23.294 41.537 1.00 9.20 92 TYR A CA 1
ATOM 655 C C . TYR A 1 95 ? 11.101 22.130 42.361 1.00 9.40 92 TYR A C 1
ATOM 656 O O . TYR A 1 95 ? 10.363 21.494 43.110 1.00 8.94 92 TYR A O 1
ATOM 665 N N . ARG A 1 96 ? 12.385 21.833 42.274 1.00 9.98 93 ARG A N 1
ATOM 666 C CA . ARG A 1 96 ? 12.963 20.873 43.187 1.00 10.47 93 ARG A CA 1
ATOM 667 C C . ARG A 1 96 ? 12.853 21.290 44.671 1.00 9.97 93 ARG A C 1
ATOM 668 O O . ARG A 1 96 ? 12.562 20.458 45.545 1.00 10.10 93 ARG A O 1
ATOM 676 N N . LEU A 1 97 ? 13.044 22.570 44.946 1.00 9.54 94 LEU A N 1
ATOM 677 C CA . LEU A 1 97 ? 12.855 23.098 46.278 1.00 9.37 94 LEU A CA 1
ATOM 678 C C . LEU A 1 97 ? 11.392 22.955 46.709 1.00 9.02 94 LEU A C 1
ATOM 679 O O . LEU A 1 97 ? 11.115 22.535 47.843 1.00 9.39 94 LEU A O 1
ATOM 684 N N . ASN A 1 98 ? 10.472 23.333 45.822 1.00 8.68 95 ASN A N 1
ATOM 685 C CA . ASN A 1 98 ? 9.007 23.207 46.137 1.00 8.26 95 ASN A CA 1
ATOM 686 C C . ASN A 1 98 ? 8.657 21.773 46.556 1.00 8.48 95 ASN A C 1
ATOM 687 O O . ASN A 1 98 ? 7.984 21.537 47.571 1.00 8.33 95 ASN A O 1
ATOM 692 N N . ALA A 1 99 ? 9.132 20.809 45.780 1.00 8.49 96 ALA A N 1
ATOM 693 C CA . ALA A 1 99 ? 8.926 19.383 46.070 1.00 8.83 96 ALA A CA 1
ATOM 694 C C . ALA A 1 99 ? 9.550 18.959 47.366 1.00 9.12 96 ALA A C 1
ATOM 695 O O . ALA A 1 99 ? 8.950 18.218 48.165 1.00 9.21 96 ALA A O 1
ATOM 697 N N . HIS A 1 100 ? 10.768 19.426 47.615 1.00 9.31 97 HIS A N 1
ATOM 698 C CA . HIS A 1 100 ? 11.407 19.100 48.873 1.00 9.87 97 HIS A CA 1
ATOM 699 C C . HIS A 1 100 ? 10.692 19.621 50.103 1.00 9.74 97 HIS A C 1
ATOM 700 O O . HIS A 1 100 ? 10.517 18.909 51.063 1.00 10.27 97 HIS A O 1
ATOM 707 N N . ILE A 1 101 ? 10.202 20.835 50.047 1.00 9.56 98 ILE A N 1
ATOM 708 C CA . ILE A 1 101 ? 9.351 21.360 51.137 1.00 9.35 98 ILE A CA 1
ATOM 709 C C . ILE A 1 101 ? 8.134 20.483 51.321 1.00 9.47 98 ILE A C 1
ATOM 710 O O . ILE A 1 101 ? 7.769 20.140 52.461 1.00 9.39 98 ILE A O 1
ATOM 715 N N . GLY A 1 102 ? 7.514 20.101 50.212 1.00 9.56 99 GLY A N 1
ATOM 716 C CA . GLY A 1 102 ? 6.364 19.202 50.236 1.00 9.82 99 GLY A CA 1
ATOM 717 C C . GLY A 1 102 ? 6.589 17.853 50.915 1.00 10.51 99 GLY A C 1
ATOM 718 O O . GLY A 1 102 ? 5.651 17.351 51.607 1.00 11.28 99 GLY A O 1
ATOM 719 N N . ARG A 1 103 ? 7.763 17.232 50.705 1.00 10.75 100 ARG A N 1
ATOM 720 C CA . ARG A 1 103 ? 8.173 15.970 51.333 1.00 11.60 100 ARG A CA 1
ATOM 721 C C . ARG A 1 103 ? 8.791 16.097 52.703 1.00 11.73 100 ARG A C 1
ATOM 722 O O . ARG A 1 103 ? 9.091 15.094 53.349 1.00 12.22 100 ARG A O 1
ATOM 730 N N . TYR A 1 104 ? 9.166 17.316 53.079 1.00 11.43 101 TYR A N 1
ATOM 731 C CA . TYR A 1 104 ? 10.149 17.482 54.160 1.00 11.96 101 TYR A CA 1
ATOM 732 C C . TYR A 1 104 ? 9.739 16.725 55.455 1.00 12.44 101 TYR A C 1
ATOM 733 O O . TYR A 1 104 ? 8.594 16.811 55.906 1.00 12.16 101 TYR A O 1
ATOM 742 N N . PRO A 1 105 ? 10.664 15.964 56.026 1.00 13.32 102 PRO A N 1
ATOM 743 C CA . PRO A 1 105 ? 10.287 15.129 57.168 1.00 14.22 102 PRO A CA 1
ATOM 744 C C . PRO A 1 105 ? 10.052 15.896 58.473 1.00 15.04 102 PRO A C 1
ATOM 745 O O . PRO A 1 105 ? 9.193 15.466 59.293 1.00 17.10 102 PRO A O 1
ATOM 749 N N . LYS A 1 106 ? 10.679 17.071 58.644 1.00 14.40 103 LYS A N 1
ATOM 750 C CA . LYS A 1 106 ? 10.566 17.860 59.873 1.00 14.46 103 LYS A CA 1
ATOM 751 C C . LYS A 1 106 ? 9.469 18.945 59.714 1.00 13.80 103 LYS A C 1
ATOM 752 O O . LYS A 1 106 ? 9.170 19.344 58.615 1.00 13.84 103 LYS A O 1
ATOM 758 N N . PRO A 1 107 ? 8.894 19.412 60.825 1.00 13.75 104 PRO A N 1
ATOM 759 C CA . PRO A 1 107 ? 7.923 20.531 60.743 1.00 13.15 104 PRO A CA 1
ATOM 760 C C . PRO A 1 107 ? 8.533 21.701 59.951 1.00 12.75 104 PRO A C 1
ATOM 761 O O . PRO A 1 107 ? 9.677 22.081 60.194 1.00 13.15 104 PRO A O 1
ATOM 765 N N . TYR A 1 108 ? 7.737 22.253 59.046 1.00 12.17 105 TYR A N 1
ATOM 766 C CA . TYR A 1 108 ? 8.124 23.391 58.213 1.00 11.90 105 TYR A CA 1
ATOM 767 C C . TYR A 1 108 ? 6.943 24.354 58.361 1.00 11.55 105 TYR A C 1
ATOM 768 O O . TYR A 1 108 ? 5.834 24.116 57.845 1.00 11.10 105 TYR A O 1
ATOM 777 N N . VAL A 1 109 ? 7.230 25.437 59.067 1.00 11.85 106 VAL A N 1
ATOM 778 C CA . VAL A 1 109 ? 6.240 26.435 59.421 1.00 11.88 106 VAL A CA 1
ATOM 779 C C . VAL A 1 109 ? 6.404 27.619 58.478 1.00 11.44 106 VAL A C 1
ATOM 780 O O . VAL A 1 109 ? 7.497 28.165 58.337 1.00 11.81 106 VAL A O 1
ATOM 784 N N . SER A 1 110 ? 5.349 27.996 57.776 1.00 10.85 107 SER A N 1
ATOM 785 C CA . SER A 1 110 ? 5.474 29.150 56.865 1.00 10.79 107 SER A CA 1
ATOM 786 C C . SER A 1 110 ? 4.549 30.240 57.331 1.00 11.07 107 SER A C 1
ATOM 787 O O . SER A 1 110 ? 3.399 29.981 57.738 1.00 11.37 107 SER A O 1
ATOM 790 N N . ILE A 1 111 ? 5.084 31.457 57.369 1.00 11.10 108 ILE A N 1
ATOM 791 C CA . ILE A 1 111 ? 4.309 32.634 57.785 1.00 11.76 108 ILE A CA 1
ATOM 792 C C . ILE A 1 111 ? 3.883 33.426 56.562 1.00 11.10 108 ILE A C 1
ATOM 793 O O . ILE A 1 111 ? 4.555 34.350 56.109 1.00 11.37 108 ILE A O 1
ATOM 798 N N . MET A 1 112 ? 2.732 33.021 56.025 1.00 10.53 109 MET A N 1
ATOM 799 C CA . MET A 1 112 ? 2.211 33.583 54.778 1.00 10.19 109 MET A CA 1
ATOM 800 C C . MET A 1 112 ? 1.319 34.783 55.132 1.00 10.46 109 MET A C 1
ATOM 801 O O . MET A 1 112 ? 0.116 34.825 54.887 1.00 10.28 109 MET A O 1
ATOM 806 N N . ASP A 1 113 ? 1.991 35.792 55.649 1.00 10.82 110 ASP A N 1
ATOM 807 C CA . ASP A 1 113 ? 1.419 37.066 56.066 1.00 11.47 110 ASP A CA 1
ATOM 808 C C . ASP A 1 113 ? 1.445 38.030 54.895 1.00 10.81 110 ASP A C 1
ATOM 809 O O . ASP A 1 113 ? 2.273 37.941 53.997 1.00 10.42 110 ASP A O 1
ATOM 814 N N . GLY A 1 114 ? 0.475 38.920 54.841 1.00 10.64 111 GLY A N 1
ATOM 815 C CA . GLY A 1 114 ? 0.468 39.947 53.811 1.00 10.51 111 GLY A CA 1
ATOM 816 C C . GLY A 1 114 ? 0.444 39.420 52.383 1.00 9.86 111 GLY A C 1
ATOM 817 O O . GLY A 1 114 ? -0.176 38.394 52.078 1.00 9.21 111 GLY A O 1
ATOM 818 N N . ILE A 1 115 ? 1.148 40.093 51.503 1.00 9.94 112 ILE A N 1
ATOM 819 C CA . ILE A 1 115 ? 1.187 39.695 50.089 1.00 9.85 112 ILE A CA 1
ATOM 820 C C . ILE A 1 115 ? 1.959 38.368 49.934 1.00 9.57 112 ILE A C 1
ATOM 821 O O . ILE A 1 115 ? 3.113 38.274 50.316 1.00 9.80 112 ILE A O 1
ATOM 826 N N . VAL A 1 116 ? 1.31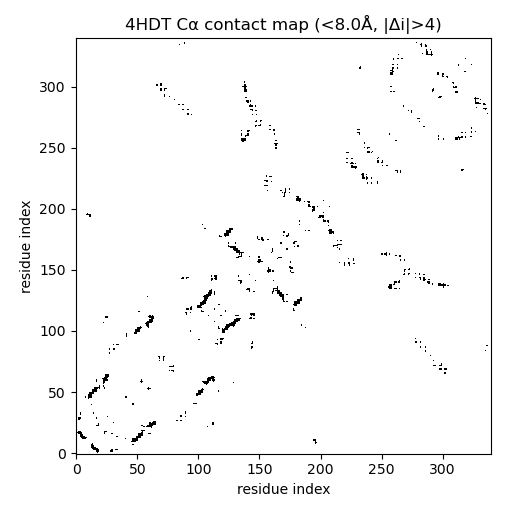9 37.365 49.352 1.00 9.33 113 VAL A N 1
ATOM 827 C CA . VAL A 1 116 ? 1.927 36.061 49.122 1.00 9.30 113 VAL A CA 1
ATOM 828 C C . VAL A 1 116 ? 1.436 35.587 47.742 1.00 9.28 113 VAL A C 1
ATOM 829 O O . VAL A 1 116 ? 0.283 35.162 47.563 1.00 9.14 113 VAL A O 1
ATOM 833 N N . MET A 1 117 ? 2.260 35.697 46.715 1.00 9.49 114 MET A N 1
ATOM 834 C CA A MET A 1 117 ? 1.789 35.446 45.343 0.50 9.76 114 MET A CA 1
ATOM 835 C CA B MET A 1 117 ? 1.798 35.428 45.348 0.50 9.47 114 MET A CA 1
ATOM 836 C C . MET A 1 117 ? 2.847 34.673 44.542 1.00 9.62 114 MET A C 1
ATOM 837 O O . MET A 1 117 ? 4.025 34.864 44.750 1.00 9.46 114 MET A O 1
ATOM 846 N N . GLY A 1 118 ? 2.367 33.792 43.651 1.00 9.63 115 GLY A N 1
ATOM 847 C CA . GLY A 1 118 ? 3.215 33.065 42.705 1.00 9.67 115 GLY A CA 1
ATOM 848 C C . GLY A 1 118 ? 4.300 32.312 43.430 1.00 9.31 115 GLY A C 1
ATOM 849 O O . GLY A 1 118 ? 4.039 31.462 44.274 1.00 9.30 115 GLY A O 1
ATOM 850 N N . GLY A 1 119 ? 5.550 32.632 43.150 1.00 9.62 116 GLY A N 1
ATOM 851 C CA . GLY A 1 119 ? 6.629 31.952 43.880 1.00 9.43 116 GLY A CA 1
ATOM 852 C C . GLY A 1 119 ? 6.579 31.982 45.384 1.00 9.21 116 GLY A C 1
ATOM 853 O O . GLY A 1 119 ? 7.087 31.101 46.041 1.00 9.15 116 GLY A O 1
ATOM 854 N N . GLY A 1 120 ? 5.907 32.991 45.977 1.00 9.09 117 GLY A N 1
ATOM 855 C CA . GLY A 1 120 ? 5.695 33.019 47.424 1.00 9.24 117 GLY A CA 1
ATOM 856 C C . GLY A 1 120 ? 4.765 31.908 47.910 1.00 9.12 117 GLY A C 1
ATOM 857 O O . GLY A 1 120 ? 4.982 31.312 48.944 1.00 9.23 117 GLY A O 1
ATOM 858 N N . VAL A 1 121 ? 3.734 31.621 47.119 1.00 8.92 118 VAL A N 1
ATOM 859 C CA . VAL A 1 121 ? 2.926 30.411 47.331 1.00 9.04 118 VAL A CA 1
ATOM 860 C C . VAL A 1 121 ? 3.797 29.170 47.232 1.00 8.84 118 VAL A C 1
ATOM 861 O O . VAL A 1 121 ? 3.698 28.248 48.055 1.00 8.82 118 VAL A O 1
ATOM 865 N N . GLY A 1 122 ? 4.698 29.129 46.265 1.00 8.53 119 GLY A N 1
ATOM 866 C CA . GLY A 1 122 ? 5.580 27.959 46.151 1.00 8.54 119 GLY A CA 1
ATOM 867 C C . GLY A 1 122 ? 6.455 27.663 47.359 1.00 8.49 119 GLY A C 1
ATOM 868 O O . GLY A 1 122 ? 6.675 26.515 47.671 1.00 8.73 119 GLY A O 1
ATOM 869 N N . VAL A 1 123 ? 6.991 28.691 48.027 1.00 8.64 120 VAL A N 1
ATOM 870 C CA . VAL A 1 123 ? 7.814 28.454 49.209 1.00 8.96 120 VAL A CA 1
ATOM 871 C C . VAL A 1 123 ? 7.003 28.312 50.504 1.00 8.97 120 VAL A C 1
ATOM 872 O O . VAL A 1 123 ? 7.483 27.695 51.457 1.00 9.33 120 VAL A O 1
ATOM 876 N N . GLY A 1 124 ? 5.767 28.840 50.519 1.00 8.62 121 GLY A N 1
ATOM 877 C CA . GLY A 1 124 ? 4.952 28.755 51.735 1.00 8.61 121 GLY A CA 1
ATOM 878 C C . GLY A 1 124 ? 3.924 27.635 51.786 1.00 8.41 121 GLY A C 1
ATOM 879 O O . GLY A 1 124 ? 3.739 26.992 52.841 1.00 9.16 121 GLY A O 1
ATOM 880 N N . ALA A 1 125 ? 3.258 27.387 50.662 1.00 8.10 122 ALA A N 1
ATOM 881 C CA . ALA A 1 125 ? 1.987 26.626 50.707 1.00 8.08 122 ALA A CA 1
ATOM 882 C C . ALA A 1 125 ? 2.148 25.139 50.573 1.00 8.16 122 ALA A C 1
ATOM 883 O O . ALA A 1 125 ? 1.165 24.414 50.636 1.00 8.19 122 ALA A O 1
ATOM 885 N N . HIS A 1 126 ? 3.368 24.674 50.362 1.00 8.34 123 HIS A N 1
ATOM 886 C CA . HIS A 1 126 ? 3.668 23.245 50.459 1.00 8.57 123 HIS A CA 1
ATOM 887 C C . HIS A 1 126 ? 4.231 22.825 51.819 1.00 9.14 123 HIS A C 1
ATOM 888 O O . HIS A 1 126 ? 4.597 21.632 52.020 1.00 9.48 123 HIS A O 1
ATOM 895 N N . GLY A 1 127 ? 4.337 23.763 52.769 1.00 9.19 124 GLY A N 1
ATOM 896 C CA . GLY A 1 127 ? 4.732 23.437 54.135 1.00 9.97 124 GLY A CA 1
ATOM 897 C C . GLY A 1 127 ? 3.699 22.636 54.881 1.00 10.39 124 GLY A C 1
ATOM 898 O O . GLY A 1 127 ? 2.624 22.390 54.370 1.00 10.50 124 GLY A O 1
ATOM 899 N N . ASN A 1 128 ? 4.034 22.217 56.091 1.00 11.23 125 ASN A N 1
ATOM 900 C CA . ASN A 1 128 ? 3.137 21.388 56.860 1.00 12.10 125 ASN A CA 1
ATOM 901 C C . ASN A 1 128 ? 2.530 22.068 58.045 1.00 12.29 125 ASN A C 1
ATOM 902 O O . ASN A 1 128 ? 1.607 21.526 58.671 1.00 13.22 125 ASN A O 1
ATOM 907 N N . VAL A 1 129 ? 3.027 23.274 58.337 1.00 11.87 126 VAL A N 1
ATOM 908 C CA . VAL A 1 129 ? 2.386 24.160 59.311 1.00 12.07 126 VAL A CA 1
ATOM 909 C C . VAL A 1 129 ? 2.264 25.554 58.682 1.00 11.37 126 VAL A C 1
ATOM 910 O O . VAL A 1 129 ? 3.123 26.448 58.868 1.00 11.49 126 VAL A O 1
ATOM 914 N N . ARG A 1 130 ? 1.161 25.742 57.952 1.00 10.80 127 ARG A N 1
ATOM 915 C CA . ARG A 1 130 ? 1.004 26.904 57.072 1.00 10.15 127 ARG A CA 1
ATOM 916 C C . ARG A 1 130 ? 0.101 27.921 57.735 1.00 10.17 127 ARG A C 1
ATOM 917 O O . ARG A 1 130 ? -1.065 27.633 57.995 1.00 10.12 127 ARG A O 1
ATOM 925 N N . VAL A 1 131 ? 0.682 29.064 58.034 1.00 10.05 128 VAL A N 1
ATOM 926 C CA . VAL A 1 131 ? -0.014 30.111 58.829 1.00 10.31 128 VAL A CA 1
ATOM 927 C C . VAL A 1 131 ? -0.343 31.306 57.933 1.00 9.93 128 VAL A C 1
ATOM 928 O O . VAL A 1 131 ? 0.525 31.802 57.171 1.00 9.78 128 VAL A O 1
ATOM 932 N N . VAL A 1 132 ? -1.598 31.722 57.970 1.00 9.79 129 VAL A N 1
ATOM 933 C CA . VAL A 1 132 ? -2.028 32.965 57.318 1.00 9.83 129 VAL A CA 1
ATOM 934 C C . VAL A 1 132 ? -2.587 33.904 58.357 1.00 10.32 129 VAL A C 1
ATOM 935 O O . VAL A 1 132 ? -2.789 33.525 59.514 1.00 10.82 129 VAL A O 1
ATOM 939 N N . THR A 1 133 ? -2.786 35.173 57.976 1.00 10.33 130 THR A N 1
ATOM 940 C CA . THR A 1 133 ? -3.169 36.194 58.934 1.00 11.01 130 THR A CA 1
ATOM 941 C C . THR A 1 133 ? -4.334 37.017 58.385 1.00 11.21 130 THR A C 1
ATOM 942 O O . THR A 1 133 ? -4.827 36.747 57.279 1.00 10.69 130 THR A O 1
ATOM 946 N N . ASP A 1 134 ? -4.723 38.050 59.125 1.00 12.01 131 ASP A N 1
ATOM 947 C CA . ASP A 1 134 ? -5.774 38.926 58.676 1.00 12.38 131 ASP A CA 1
ATOM 948 C C . ASP A 1 134 ? -5.346 39.909 57.569 1.00 12.05 131 ASP A C 1
ATOM 949 O O . ASP A 1 134 ? -6.200 40.678 57.082 1.00 12.26 131 ASP A O 1
ATOM 954 N N . THR A 1 135 ? -4.058 39.937 57.232 1.00 11.56 132 THR A N 1
ATOM 955 C CA . THR A 1 135 ? -3.579 40.797 56.131 1.00 11.49 132 THR A CA 1
ATOM 956 C C . THR A 1 135 ? -3.222 39.988 54.909 1.00 10.62 132 THR A C 1
ATOM 957 O O . THR A 1 135 ? -2.826 40.558 53.877 1.00 10.41 132 THR A O 1
ATOM 961 N N . THR A 1 136 ? -3.269 38.644 55.011 1.00 10.16 133 THR A N 1
ATOM 962 C CA . THR A 1 136 ? -2.931 37.815 53.859 1.00 9.74 133 THR A CA 1
ATOM 963 C C . THR A 1 136 ? -3.714 38.187 52.589 1.00 9.82 133 THR A C 1
ATOM 964 O O . THR A 1 136 ? -4.963 38.303 52.620 1.00 9.53 133 THR A O 1
ATOM 968 N N . LYS A 1 137 ? -2.966 38.419 51.505 1.00 10.26 134 LYS A N 1
ATOM 969 C CA . LYS A 1 137 ? -3.505 38.629 50.154 1.00 10.64 134 LYS A CA 1
ATOM 970 C C . LYS A 1 137 ? -2.754 37.661 49.273 1.00 10.15 134 LYS A C 1
ATOM 971 O O . LYS A 1 137 ? -1.610 37.926 48.864 1.00 9.80 134 LYS A O 1
ATOM 977 N N . MET A 1 138 ? -3.391 36.510 49.012 1.00 9.67 135 MET A N 1
ATOM 978 C CA . MET A 1 138 ? -2.738 35.393 48.321 1.00 9.38 135 MET A CA 1
ATOM 979 C C . MET A 1 138 ? -3.282 35.276 46.923 1.00 9.39 135 MET A C 1
ATOM 980 O O . MET A 1 138 ? -4.466 35.467 46.697 1.00 9.94 135 MET A O 1
ATOM 985 N N . ALA A 1 139 ? -2.426 34.964 45.969 1.00 9.16 136 ALA A N 1
ATOM 986 C CA . ALA A 1 139 ? -2.882 34.832 44.596 1.00 9.24 136 ALA A CA 1
ATOM 987 C C . ALA A 1 139 ? -1.931 34.024 43.759 1.00 9.36 136 ALA A C 1
ATOM 988 O O . ALA A 1 139 ? -0.743 33.884 44.106 1.00 9.14 136 ALA A O 1
ATOM 990 N N A MET A 1 140 ? -2.482 33.448 42.682 0.60 9.18 137 MET A N 1
ATOM 991 N N B MET A 1 140 ? -2.478 33.467 42.675 0.40 9.72 137 MET A N 1
ATOM 992 C CA A MET A 1 140 ? -1.711 32.900 41.563 0.60 9.14 137 MET A CA 1
ATOM 993 C CA B MET A 1 140 ? -1.701 32.920 41.568 0.40 10.02 137 MET A CA 1
ATOM 994 C C A MET A 1 140 ? -2.084 33.708 40.319 0.60 9.41 137 MET A C 1
ATOM 995 C C B MET A 1 140 ? -2.083 33.711 40.328 0.40 9.93 137 MET A C 1
ATOM 996 O O A MET A 1 140 ? -2.991 33.358 39.569 0.60 9.19 137 MET A O 1
ATOM 997 O O B MET A 1 140 ? -2.989 33.340 39.586 0.40 9.75 137 MET A O 1
ATOM 1006 N N . PRO A 1 141 ? -1.401 34.843 40.119 1.00 9.76 138 PRO A N 1
ATOM 1007 C CA . PRO A 1 141 ? -1.802 35.841 39.113 1.00 9.96 138 PRO A CA 1
ATOM 1008 C C . PRO A 1 141 ? -1.135 35.719 37.732 1.00 9.98 138 PRO A C 1
ATOM 1009 O O . PRO A 1 141 ? -1.210 36.657 36.900 1.00 10.31 138 PRO A O 1
ATOM 1013 N N . GLU A 1 142 ? -0.578 34.544 37.481 1.00 9.84 139 GLU A N 1
ATOM 1014 C CA . GLU A 1 142 ? 0.271 34.274 36.329 1.00 10.14 139 GLU A CA 1
ATOM 1015 C C . GLU A 1 142 ? -0.382 34.626 34.992 1.00 10.16 139 GLU A C 1
ATOM 1016 O O . GLU A 1 142 ? 0.242 35.134 34.087 1.00 10.22 139 GLU A O 1
ATOM 1022 N N . VAL A 1 143 ? -1.676 34.344 34.832 1.00 10.08 140 VAL A N 1
ATOM 1023 C CA . VAL A 1 143 ? -2.315 34.610 33.533 1.00 10.54 140 VAL A CA 1
ATOM 1024 C C . VAL A 1 143 ? -2.328 36.088 33.131 1.00 10.90 140 VAL A C 1
ATOM 1025 O O . VAL A 1 143 ? -2.485 36.417 31.961 1.00 11.36 140 VAL A O 1
ATOM 1029 N N . GLY A 1 144 ? -2.165 36.965 34.110 1.00 11.01 141 GLY A N 1
ATOM 1030 C CA . GLY A 1 144 ? -2.050 38.374 33.871 1.00 11.60 141 GLY A CA 1
ATOM 1031 C C . GLY A 1 144 ? -0.742 38.811 33.227 1.00 12.19 141 GLY A C 1
ATOM 1032 O O . GLY A 1 144 ? -0.649 39.973 32.730 1.00 13.26 141 GLY A O 1
ATOM 1033 N N . ILE A 1 145 ? 0.253 37.929 33.248 1.00 12.13 142 ILE A N 1
ATOM 1034 C CA . ILE A 1 145 ? 1.523 38.213 32.538 1.00 12.47 142 ILE A CA 1
ATOM 1035 C C . ILE A 1 145 ? 1.771 37.181 31.439 1.00 12.56 142 ILE A C 1
ATOM 1036 O O . ILE A 1 145 ? 2.919 36.984 30.993 1.00 12.56 142 ILE A O 1
ATOM 1041 N N . GLY A 1 146 ? 0.734 36.493 30.983 1.00 11.91 143 GLY A N 1
ATOM 1042 C CA . GLY A 1 146 ? 0.919 35.520 29.923 1.00 12.04 143 GLY A CA 1
ATOM 1043 C C . GLY A 1 146 ? 1.598 34.236 30.337 1.00 11.70 143 GLY A C 1
ATOM 1044 O O . GLY A 1 146 ? 2.131 33.527 29.470 1.00 12.58 143 GLY A O 1
ATOM 1045 N N . PHE A 1 147 ? 1.532 33.930 31.625 1.00 10.91 144 PHE A N 1
ATOM 1046 C CA . PHE A 1 147 ? 2.194 32.758 32.224 1.00 10.51 144 PHE A CA 1
ATOM 1047 C C . PHE A 1 147 ? 1.117 31.884 32.831 1.00 10.05 144 PHE A C 1
ATOM 1048 O O . PHE A 1 147 ? -0.111 32.235 32.807 1.00 9.75 144 PHE A O 1
ATOM 1056 N N . ILE A 1 148 ? 1.516 30.724 33.353 1.00 9.69 145 ILE A N 1
ATOM 1057 C CA . ILE A 1 148 ? 0.603 29.722 33.903 1.00 9.49 145 ILE A CA 1
ATOM 1058 C C . ILE A 1 148 ? 1.062 29.439 35.326 1.00 9.14 145 ILE A C 1
ATOM 1059 O O . ILE A 1 148 ? 2.274 29.303 35.548 1.00 9.16 145 ILE A O 1
ATOM 1064 N N . PRO A 1 149 ? 0.126 29.299 36.295 1.00 8.88 146 PRO A N 1
ATOM 1065 C CA . PRO A 1 149 ? 0.521 28.999 37.671 1.00 8.62 146 PRO A CA 1
ATOM 1066 C C . PRO A 1 149 ? 1.481 27.821 37.740 1.00 8.76 146 PRO A C 1
ATOM 1067 O O . PRO A 1 149 ? 1.198 26.748 37.166 1.00 9.13 146 PRO A O 1
ATOM 1071 N N . ASP A 1 150 ? 2.581 28.041 38.407 1.00 8.66 147 ASP A N 1
ATOM 1072 C CA . ASP A 1 150 ? 3.624 27.021 38.577 1.00 8.62 147 ASP A CA 1
ATOM 1073 C C . ASP A 1 150 ? 3.910 26.810 40.039 1.00 8.28 147 ASP A C 1
ATOM 1074 O O . ASP A 1 150 ? 3.053 26.926 40.847 1.00 7.87 147 ASP A O 1
ATOM 1079 N N . VAL A 1 151 ? 5.137 26.441 40.363 1.00 8.13 148 VAL A N 1
ATOM 1080 C CA . VAL A 1 151 ? 5.613 26.175 41.714 1.00 8.07 148 VAL A CA 1
ATOM 1081 C C . VAL A 1 151 ? 4.701 25.234 42.530 1.00 7.88 148 VAL A C 1
ATOM 1082 O O . VAL A 1 151 ? 4.639 25.318 43.740 1.00 7.66 148 VAL A O 1
ATOM 1086 N N . GLY A 1 152 ? 4.100 24.277 41.824 1.00 8.14 149 GLY A N 1
ATOM 1087 C CA . GLY A 1 152 ? 3.199 23.339 42.436 1.00 8.18 149 GLY A CA 1
ATOM 1088 C C . GLY A 1 152 ? 1.850 23.931 42.696 1.00 8.08 149 GLY A C 1
ATOM 1089 O O . GLY A 1 152 ? 1.031 23.286 43.352 1.00 8.00 149 GLY A O 1
ATOM 1090 N N . GLY A 1 153 ? 1.575 25.106 42.156 1.00 8.01 150 GLY A N 1
ATOM 1091 C CA . GLY A 1 153 ? 0.276 25.727 42.296 1.00 7.99 150 GLY A CA 1
ATOM 1092 C C . GLY A 1 153 ? -0.839 24.928 41.643 1.00 8.10 150 GLY A C 1
ATOM 1093 O O . GLY A 1 153 ? -1.955 24.939 42.117 1.00 8.27 150 GLY A O 1
ATOM 1094 N N . THR A 1 154 ? -0.552 24.216 40.554 1.00 8.47 151 THR A N 1
ATOM 1095 C CA . THR A 1 154 ? -1.617 23.446 39.886 1.00 8.79 151 THR A CA 1
ATOM 1096 C C . THR A 1 154 ? -1.996 22.246 40.742 1.00 9.28 151 THR A C 1
ATOM 1097 O O . THR A 1 154 ? -3.154 21.821 40.730 1.00 9.30 151 THR A O 1
ATOM 1101 N N . TYR A 1 155 ? -1.033 21.667 41.489 1.00 9.56 152 TYR A N 1
ATOM 1102 C CA . TYR A 1 155 ? -1.331 20.631 42.482 1.00 10.09 152 TYR A CA 1
ATOM 1103 C C . TYR A 1 155 ? -2.285 21.208 43.564 1.00 10.02 152 TYR A C 1
ATOM 1104 O O . TYR A 1 155 ? -3.297 20.578 43.921 1.00 10.15 152 TYR A O 1
ATOM 1113 N N . LEU A 1 156 ? -1.992 22.387 44.092 1.00 9.66 153 LEU A N 1
ATOM 1114 C CA . LEU A 1 156 ? -2.859 22.978 45.105 1.00 9.65 153 LEU A CA 1
ATOM 1115 C C . LEU A 1 156 ? -4.214 23.417 44.532 1.00 9.33 153 LEU A C 1
ATOM 1116 O O . LEU A 1 156 ? -5.269 23.120 45.108 1.00 9.11 153 LEU A O 1
ATOM 1121 N N . LEU A 1 157 ? -4.198 24.035 43.368 1.00 9.12 154 LEU A N 1
ATOM 1122 C CA . LEU A 1 157 ? -5.437 24.555 42.778 1.00 9.07 154 LEU A CA 1
ATOM 1123 C C . LEU A 1 157 ? -6.393 23.410 42.472 1.00 9.51 154 LEU A C 1
ATOM 1124 O O . LEU A 1 157 ? -7.620 23.522 42.697 1.00 9.35 154 LEU A O 1
ATOM 1129 N N . SER A 1 158 ? -5.850 22.308 41.938 1.00 9.70 155 SER A N 1
ATOM 1130 C CA . SER A 1 158 ? -6.705 21.168 41.538 1.00 10.43 155 SER A CA 1
ATOM 1131 C C . SER A 1 158 ? -7.326 20.469 42.746 1.00 11.07 155 SER A C 1
ATOM 1132 O O . SER A 1 158 ? -8.308 19.735 42.541 1.00 12.34 155 SER A O 1
ATOM 1135 N N . ARG A 1 159 ? -6.795 20.703 43.952 1.00 10.89 156 ARG A N 1
ATOM 1136 C CA . ARG A 1 159 ? -7.259 20.075 45.212 1.00 11.64 156 ARG A CA 1
ATOM 1137 C C . ARG A 1 159 ? -8.216 20.960 46.026 1.00 11.32 156 ARG A C 1
ATOM 1138 O O . ARG A 1 159 ? -8.723 20.529 47.058 1.00 12.03 156 ARG A O 1
ATOM 1146 N N . ALA A 1 160 ? -8.453 22.184 45.562 1.00 11.31 157 ALA A N 1
ATOM 1147 C CA . ALA A 1 160 ? -9.349 23.115 46.257 1.00 10.91 157 ALA A CA 1
ATOM 1148 C C . ALA A 1 160 ? -10.787 22.591 46.108 1.00 11.48 157 ALA A C 1
ATOM 1149 O O . ALA A 1 160 ? -11.083 21.854 45.145 1.00 12.12 157 ALA A O 1
ATOM 1151 N N . PRO A 1 161 ? -11.680 22.980 47.040 1.00 11.33 158 PRO A N 1
ATOM 1152 C CA . PRO A 1 161 ? -13.063 22.526 46.928 1.00 12.04 158 PRO A CA 1
ATOM 1153 C C . PRO A 1 161 ? -13.742 22.982 45.649 1.00 12.26 158 PRO A C 1
ATOM 1154 O O . PRO A 1 161 ? -13.523 24.122 45.192 1.00 12.24 158 PRO A O 1
ATOM 1158 N N . GLY A 1 162 ? -14.600 22.121 45.091 1.00 13.19 159 GLY A N 1
ATOM 1159 C CA . GLY A 1 162 ? -15.431 22.572 43.982 1.00 13.18 159 GLY A CA 1
ATOM 1160 C C . GLY A 1 162 ? -14.587 23.030 42.814 1.00 12.92 159 GLY A C 1
ATOM 1161 O O . GLY A 1 162 ? -13.599 22.391 42.465 1.00 13.20 159 GLY A O 1
ATOM 1162 N N . LYS A 1 163 ? -14.969 24.170 42.231 1.00 12.77 160 LYS A N 1
ATOM 1163 C CA . LYS A 1 163 ? -14.195 24.824 41.178 1.00 12.72 160 LYS A CA 1
ATOM 1164 C C . LYS A 1 163 ? -13.497 26.074 41.701 1.00 11.47 160 LYS A C 1
ATOM 1165 O O . LYS A 1 163 ? -13.101 26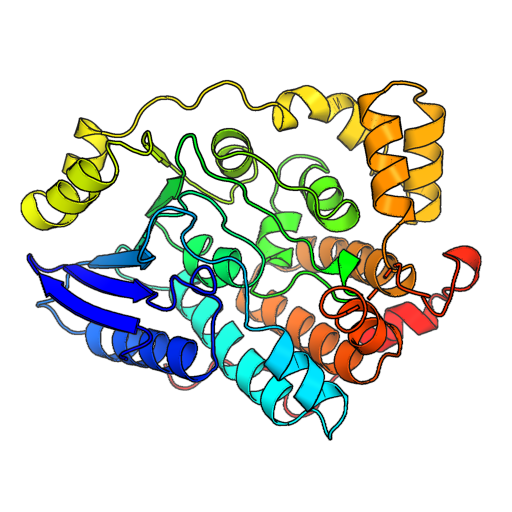.915 40.908 1.00 10.58 160 LYS A O 1
ATOM 1171 N N . LEU A 1 164 ? -13.371 26.216 43.018 1.00 10.92 161 LEU A N 1
ATOM 1172 C CA . LEU A 1 164 ? -12.689 27.384 43.568 1.00 10.76 161 LEU A CA 1
ATOM 1173 C C . LEU A 1 164 ? -11.275 27.570 43.005 1.00 10.10 161 LEU A C 1
ATOM 1174 O O . LEU A 1 164 ? -10.824 28.705 42.781 1.00 9.72 161 LEU A O 1
ATOM 1179 N N . GLY A 1 165 ? -10.587 26.457 42.784 1.00 10.04 162 GLY A N 1
ATOM 1180 C CA . GLY A 1 165 ? -9.239 26.519 42.194 1.00 10.09 162 GLY A CA 1
ATOM 1181 C C . GLY A 1 165 ? -9.216 27.104 40.789 1.00 10.36 162 GLY A C 1
ATOM 1182 O O . GLY A 1 165 ? -8.306 27.907 40.426 1.00 10.40 162 GLY A O 1
ATOM 1183 N N . LEU A 1 166 ? -10.181 26.729 39.946 1.00 11.15 163 LEU A N 1
ATOM 1184 C CA . LEU A 1 166 ? -10.245 27.316 38.591 1.00 11.61 163 LEU A CA 1
ATOM 1185 C C . LEU A 1 166 ? -10.528 28.792 38.646 1.00 10.98 163 LEU A C 1
ATOM 1186 O O . LEU A 1 166 ? -9.981 29.592 37.874 1.00 10.60 163 LEU A O 1
ATOM 1191 N N . HIS A 1 167 ? -11.441 29.183 39.531 1.00 10.54 164 HIS A N 1
ATOM 1192 C CA . HIS A 1 167 ? -11.710 30.594 39.716 1.00 10.65 164 HIS A CA 1
ATOM 1193 C C . HIS A 1 167 ? -10.427 31.369 40.067 1.00 9.93 164 HIS A C 1
ATOM 1194 O O . HIS A 1 167 ? -10.142 32.392 39.453 1.00 10.15 164 HIS A O 1
ATOM 1201 N N . ALA A 1 168 ? -9.726 30.915 41.090 1.00 9.25 165 ALA A N 1
ATOM 1202 C CA . ALA A 1 168 ? -8.492 31.581 41.469 1.00 8.70 165 ALA A CA 1
ATOM 1203 C C . ALA A 1 168 ? -7.491 31.623 40.298 1.00 8.72 165 ALA A C 1
ATOM 1204 O O . ALA A 1 168 ? -6.853 32.651 40.073 1.00 8.68 165 ALA A O 1
ATOM 1206 N N . ALA A 1 169 ? -7.405 30.520 39.552 1.00 8.69 166 ALA A N 1
ATOM 1207 C CA . ALA A 1 169 ? -6.379 30.389 38.481 1.00 8.70 166 ALA A CA 1
ATOM 1208 C C . ALA A 1 169 ? -6.706 31.242 37.254 1.00 9.02 166 ALA A C 1
ATOM 1209 O O . ALA A 1 169 ? -5.803 31.814 36.622 1.00 9.31 166 ALA A O 1
ATOM 1211 N N . LEU A 1 170 ? -7.993 31.351 36.892 1.00 9.54 167 LEU A N 1
ATOM 1212 C CA . LEU A 1 170 ? -8.379 32.065 35.673 1.00 9.95 167 LEU A CA 1
ATOM 1213 C C . LEU A 1 170 ? -8.529 33.542 35.915 1.00 10.14 167 LEU A C 1
ATOM 1214 O O . LEU A 1 170 ? -8.135 34.366 35.072 1.00 10.05 167 LEU A O 1
ATOM 1219 N N . THR A 1 171 ? -9.089 33.918 37.072 1.00 10.09 168 THR A N 1
ATOM 1220 C CA . THR A 1 171 ? -9.149 35.338 37.422 1.00 10.43 168 THR A CA 1
ATOM 1221 C C . THR A 1 171 ? -7.763 35.864 37.754 1.00 10.62 168 THR A C 1
ATOM 1222 O O . THR A 1 171 ? -7.458 37.005 37.455 1.00 10.49 168 THR A O 1
ATOM 1226 N N . GLY A 1 172 ? -6.965 35.030 38.406 1.00 10.58 169 GLY A N 1
ATOM 1227 C CA . GLY A 1 172 ? -5.703 35.482 39.010 1.00 11.11 169 GLY A CA 1
ATOM 1228 C C . GLY A 1 172 ? -5.857 36.474 40.151 1.00 11.41 169 GLY A C 1
ATOM 1229 O O . GLY A 1 172 ? -4.872 37.178 40.512 1.00 12.71 169 GLY A O 1
ATOM 1230 N N . ALA A 1 173 ? -7.068 36.554 40.698 1.00 11.71 170 ALA A N 1
ATOM 1231 C CA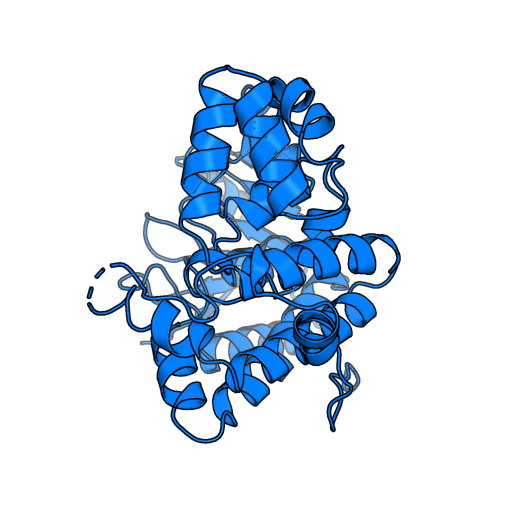 . ALA A 1 173 ? -7.400 37.522 41.746 1.00 11.92 170 ALA A CA 1
ATOM 1232 C C . ALA A 1 173 ? -6.912 37.071 43.119 1.00 11.43 170 ALA A C 1
ATOM 1233 O O . ALA A 1 173 ? -6.880 35.875 43.434 1.00 10.63 170 ALA A O 1
ATOM 1235 N N . PRO A 1 174 ? -6.561 38.038 43.982 1.00 11.66 171 PRO A N 1
ATOM 1236 C CA . PRO A 1 174 ? -6.217 37.687 45.351 1.00 11.38 171 PRO A CA 1
ATOM 1237 C C . PRO A 1 174 ? -7.381 37.179 46.189 1.00 10.95 171 PRO A C 1
ATOM 1238 O O . PRO A 1 174 ? -8.576 37.568 45.983 1.00 11.53 171 PRO A O 1
ATOM 1242 N N . PHE A 1 175 ? -7.032 36.345 47.156 1.00 10.30 172 PHE A N 1
ATOM 1243 C CA . PHE A 1 175 ? -7.971 35.812 48.157 1.00 10.35 172 PHE A CA 1
ATOM 1244 C C . PHE A 1 175 ? -7.372 35.925 49.571 1.00 10.08 172 PHE A C 1
ATOM 1245 O O . PHE A 1 175 ? -6.165 36.159 49.723 1.00 9.91 172 PHE A O 1
ATOM 1253 N N . SER A 1 176 ? -8.212 35.843 50.597 1.00 9.87 173 SER A N 1
ATOM 1254 C CA . SER A 1 176 ? -7.819 36.136 51.976 1.00 10.16 173 SER A CA 1
ATOM 1255 C C . SER A 1 176 ? -7.171 34.952 52.670 1.00 9.89 173 SER A C 1
ATOM 1256 O O . SER A 1 176 ? -7.172 33.846 52.114 1.00 9.50 173 SER A O 1
ATOM 1259 N N . GLY A 1 177 ? -6.712 35.159 53.893 1.00 10.32 174 GLY A N 1
ATOM 1260 C CA . GLY A 1 177 ? -6.253 34.059 54.735 1.00 10.30 174 GLY A CA 1
ATOM 1261 C C . GLY A 1 177 ? -7.325 33.006 54.954 1.00 10.77 174 GLY A C 1
ATOM 1262 O O . GLY A 1 177 ? -7.054 31.820 54.818 1.00 10.33 174 GLY A O 1
ATOM 1263 N N . ALA A 1 178 ? -8.545 33.439 55.242 1.00 11.30 175 ALA A N 1
ATOM 1264 C CA . ALA A 1 178 ? -9.623 32.488 55.517 1.00 11.79 175 ALA A CA 1
ATOM 1265 C C . ALA A 1 178 ? -9.921 31.691 54.243 1.00 11.41 175 ALA A C 1
ATOM 1266 O O . ALA A 1 178 ? -10.155 30.473 54.310 1.00 11.37 175 ALA A O 1
ATOM 1268 N N . ASP A 1 179 ? -9.894 32.365 53.102 1.00 11.23 176 ASP A N 1
ATOM 1269 C CA . ASP A 1 179 ? -10.102 31.727 51.806 1.00 11.47 176 ASP A CA 1
ATOM 1270 C C . ASP A 1 179 ? -8.994 30.707 51.595 1.00 10.87 176 ASP A C 1
ATOM 1271 O O . ASP A 1 179 ? -9.223 29.631 51.075 1.00 11.06 176 ASP A O 1
ATOM 1276 N N . ALA A 1 180 ? -7.750 31.088 51.902 1.00 10.52 177 ALA A N 1
ATOM 1277 C CA . ALA A 1 180 ? -6.615 30.165 51.702 1.00 10.04 177 ALA A CA 1
ATOM 1278 C C . ALA A 1 180 ? -6.788 28.885 52.495 1.00 10.11 177 ALA A C 1
ATOM 1279 O O . ALA A 1 180 ? -6.448 27.786 51.994 1.00 10.19 177 ALA A O 1
ATOM 1281 N N . ILE A 1 181 ? -7.292 28.986 53.716 1.00 10.46 178 ILE A N 1
ATOM 1282 C CA . ILE A 1 181 ? -7.533 27.781 54.524 1.00 10.81 178 ILE A CA 1
ATOM 1283 C C . ILE A 1 181 ? -8.638 26.945 53.859 1.00 11.11 178 ILE A C 1
ATOM 1284 O O . ILE A 1 181 ? -8.514 25.714 53.721 1.00 10.71 178 ILE A O 1
ATOM 1289 N N . VAL A 1 182 ? -9.717 27.590 53.415 1.00 11.30 179 VAL A N 1
ATOM 1290 C CA . VAL A 1 182 ? -10.787 26.856 52.721 1.00 11.71 179 VAL A CA 1
ATOM 1291 C C . VAL A 1 182 ? -10.254 26.125 51.453 1.00 11.54 179 VAL A C 1
ATOM 1292 O O . VAL A 1 182 ? -10.635 24.992 51.170 1.00 11.41 179 VAL A O 1
ATOM 1296 N N . MET A 1 183 ? -9.316 26.767 50.755 1.00 11.52 180 MET A N 1
ATOM 1297 C CA A MET A 1 183 ? -8.844 26.182 49.508 0.70 11.77 180 MET A CA 1
ATOM 1298 C CA B MET A 1 183 ? -8.720 26.311 49.509 0.30 11.28 180 MET A CA 1
ATOM 1299 C C . MET A 1 183 ? -7.723 25.163 49.695 1.00 11.04 180 MET A C 1
ATOM 1300 O O . MET A 1 183 ? -7.331 24.539 48.724 1.00 10.99 180 MET A O 1
ATOM 1309 N N . GLY A 1 184 ? -7.256 24.965 50.931 1.00 10.62 181 GLY A N 1
ATOM 1310 C CA . GLY A 1 184 ? -6.211 23.976 51.169 1.00 10.07 181 GLY A CA 1
ATOM 1311 C C . GLY A 1 184 ? -4.824 24.494 50.929 1.00 9.65 181 GLY A C 1
ATOM 1312 O O . GLY A 1 184 ? -3.884 23.720 50.817 1.00 10.02 181 GLY A O 1
ATOM 1313 N N . PHE A 1 185 ? -4.699 25.826 50.913 1.00 9.04 182 PHE A N 1
ATOM 1314 C CA . PHE A 1 185 ? -3.369 26.487 50.739 1.00 8.89 182 PHE A CA 1
ATOM 1315 C C . PHE A 1 185 ? -2.710 26.817 52.081 1.00 8.90 182 PHE A C 1
ATOM 1316 O O . PHE A 1 185 ? -1.537 27.194 52.151 1.00 8.63 182 PHE A O 1
ATOM 1324 N N . ALA A 1 186 ? -3.482 26.707 53.164 1.00 9.05 183 ALA A N 1
ATOM 1325 C CA . ALA A 1 186 ? -2.974 26.989 54.509 1.00 9.40 183 ALA A CA 1
ATOM 1326 C C . ALA A 1 186 ? -3.806 26.227 55.535 1.00 10.07 183 ALA A C 1
ATOM 1327 O O . ALA A 1 186 ? -4.878 25.724 55.199 1.00 10.45 183 ALA A O 1
ATOM 1329 N N . ASP A 1 187 ? -3.306 26.226 56.755 1.00 10.80 184 ASP A N 1
ATOM 1330 C CA . ASP A 1 187 ? -3.813 25.399 57.858 1.00 11.89 184 ASP A CA 1
ATOM 1331 C C . ASP A 1 187 ? -4.369 26.235 59.052 1.00 12.49 184 ASP A C 1
ATOM 1332 O O . ASP A 1 187 ? -5.346 25.820 59.686 1.00 12.85 184 ASP A O 1
ATOM 1337 N N . HIS A 1 188 ? -3.687 27.327 59.412 1.00 12.95 185 HIS A N 1
ATOM 1338 C CA . HIS A 1 188 ? -3.921 28.021 60.685 1.00 13.97 185 HIS A CA 1
ATOM 1339 C C . HIS A 1 188 ? -3.961 29.538 60.438 1.00 13.62 185 HIS A C 1
ATOM 1340 O O . HIS A 1 188 ? -3.314 30.039 59.521 1.00 12.74 185 HIS A O 1
ATOM 1347 N N . TYR A 1 189 ? -4.743 30.193 61.269 1.00 14.65 186 TYR A N 1
ATOM 1348 C CA . TYR A 1 189 ? -4.961 31.662 61.204 1.00 15.06 186 TYR A CA 1
ATOM 1349 C C . TYR A 1 189 ? -4.486 32.342 62.484 1.00 15.82 186 TYR A C 1
ATOM 1350 O O . TYR A 1 189 ? -4.876 31.936 63.591 1.00 17.15 186 TYR A O 1
ATOM 1359 N N . VAL A 1 190 ? -3.612 33.347 62.336 1.00 15.94 187 VAL A N 1
ATOM 1360 C CA . VAL A 1 190 ? -3.035 34.079 63.458 1.00 16.59 187 VAL A CA 1
ATOM 1361 C C . VAL A 1 190 ? -3.079 35.555 63.025 1.00 16.92 187 VAL A C 1
ATOM 1362 O O . VAL A 1 190 ? -2.522 35.877 61.975 1.00 15.61 187 VAL A O 1
ATOM 1366 N N . PRO A 1 191 ? -3.737 36.446 63.806 1.00 18.41 188 PRO A N 1
ATOM 1367 C CA . PRO A 1 191 ? -3.718 37.893 63.437 1.00 18.77 188 PRO A CA 1
ATOM 1368 C C . PRO A 1 191 ? -2.303 38.474 63.295 1.00 18.85 188 PRO A C 1
ATOM 1369 O O . PRO A 1 191 ? -1.392 38.065 63.974 1.00 19.67 188 PRO A O 1
ATOM 1373 N N . HIS A 1 192 ? -2.124 39.425 62.371 1.00 18.19 189 HIS A N 1
ATOM 1374 C CA . HIS A 1 192 ? -0.797 39.972 62.017 1.00 17.99 189 HIS A CA 1
ATOM 1375 C C . HIS A 1 192 ? 0.093 40.493 63.186 1.00 20.05 189 HIS A C 1
ATOM 1376 O O . HIS A 1 192 ? 1.346 40.367 63.172 1.00 20.70 189 HIS A O 1
ATOM 1383 N N . ASP A 1 193 ? -0.568 41.069 64.142 1.00 22.16 190 ASP A N 1
ATOM 1384 C CA . ASP A 1 193 ? 0.039 41.714 65.321 1.00 25.61 190 ASP A CA 1
ATOM 1385 C C . ASP A 1 193 ? 0.023 40.676 66.479 1.00 27.37 190 ASP A C 1
ATOM 1386 O O . ASP A 1 193 ? -0.122 41.020 67.671 1.00 28.47 190 ASP A O 1
ATOM 1391 N N . LYS A 1 194 ? 0.092 39.414 66.089 1.00 28.14 191 LYS A N 1
ATOM 1392 C CA . LYS A 1 194 ? 0.468 38.321 66.982 1.00 28.56 191 LYS A CA 1
ATOM 1393 C C . LYS A 1 194 ? 1.495 37.390 66.311 1.00 28.89 191 LYS A C 1
ATOM 1394 O O . LYS A 1 194 ? 1.950 36.442 66.935 1.00 28.32 191 LYS A O 1
ATOM 1396 N N . ILE A 1 195 ? 1.900 37.671 65.065 1.00 28.04 192 ILE A N 1
ATOM 1397 C CA . ILE A 1 195 ? 2.866 36.821 64.346 1.00 27.09 192 ILE A CA 1
ATOM 1398 C C . ILE A 1 195 ? 4.183 36.835 65.017 1.00 27.64 192 ILE A C 1
ATOM 1399 O O . ILE A 1 195 ? 4.916 35.861 65.016 1.00 28.95 192 ILE A O 1
ATOM 1404 N N . ASP A 1 196 ? 4.507 38.003 65.556 1.00 27.52 193 ASP A N 1
ATOM 1405 C CA . ASP A 1 196 ? 5.719 38.201 66.227 1.00 27.20 193 ASP A CA 1
ATOM 1406 C C . ASP A 1 196 ? 5.708 37.389 67.524 1.00 26.04 193 ASP A C 1
ATOM 1407 O O . ASP A 1 196 ? 6.664 36.687 67.782 1.00 25.45 193 ASP A O 1
ATOM 1412 N N . GLU A 1 197 ? 4.612 37.443 68.288 1.00 26.22 194 GLU A N 1
ATOM 1413 C CA . GLU A 1 197 ? 4.514 36.643 69.519 1.00 26.34 194 GLU A CA 1
ATOM 1414 C C . GLU A 1 197 ? 4.509 35.167 69.143 1.00 25.35 194 GLU A C 1
ATOM 1415 O O . GLU A 1 197 ? 5.116 34.352 69.821 1.00 25.64 194 GLU A O 1
ATOM 1417 N N . PHE A 1 198 ? 3.820 34.853 68.053 1.00 24.77 195 PHE A N 1
ATOM 1418 C CA . PHE A 1 198 ? 3.701 33.482 67.572 1.00 23.45 195 PHE A CA 1
ATOM 1419 C C . PHE A 1 198 ? 5.047 32.939 67.147 1.00 23.16 195 PHE A C 1
ATOM 1420 O O . PHE A 1 198 ? 5.439 31.838 67.524 1.00 21.98 195 PHE A O 1
ATOM 1428 N N . THR A 1 199 ? 5.765 33.711 66.334 1.00 24.09 196 THR A N 1
ATOM 1429 C CA . THR A 1 199 ? 7.077 33.302 65.933 1.00 24.90 196 THR A CA 1
ATOM 1430 C C . THR A 1 199 ? 8.012 33.111 67.137 1.00 25.86 196 THR A C 1
ATOM 1431 O O . THR A 1 199 ? 8.757 32.136 67.205 1.00 24.99 196 THR A O 1
ATOM 1435 N N . ARG A 1 200 ? 8.003 34.061 68.076 1.00 25.90 197 ARG A N 1
ATOM 1436 C CA . ARG A 1 200 ? 8.817 33.931 69.279 1.00 27.16 197 ARG A CA 1
ATOM 1437 C C . ARG A 1 200 ? 8.465 32.654 70.047 1.00 25.81 197 ARG A C 1
ATOM 1438 O O . ARG A 1 200 ? 9.356 32.023 70.606 1.00 27.32 197 ARG A O 1
ATOM 1446 N N . ALA A 1 201 ? 7.180 32.298 70.073 1.00 24.27 198 ALA A N 1
ATOM 1447 C CA . ALA A 1 201 ? 6.712 31.097 70.808 1.00 24.10 198 ALA A CA 1
ATOM 1448 C C . ALA A 1 201 ? 7.132 29.785 70.135 1.00 23.24 198 ALA A C 1
ATOM 1449 O O . ALA A 1 201 ? 7.395 28.806 70.816 1.00 23.21 198 ALA A O 1
ATOM 1451 N N . VAL A 1 202 ? 7.189 29.768 68.804 1.00 22.04 199 VAL A N 1
ATOM 1452 C CA . VAL A 1 202 ? 7.686 28.588 68.061 1.00 21.44 199 VAL A CA 1
ATOM 1453 C C . VAL A 1 202 ? 9.121 28.315 68.480 1.00 22.42 199 VAL A C 1
ATOM 1454 O O . VAL A 1 202 ? 9.515 27.192 68.765 1.00 21.78 199 VAL A O 1
ATOM 1458 N N . ILE A 1 203 ? 9.896 29.387 68.572 1.00 23.30 200 ILE A N 1
ATOM 1459 C CA . ILE A 1 203 ? 11.292 29.277 68.917 1.00 24.40 200 ILE A CA 1
ATOM 1460 C C . ILE A 1 203 ? 11.489 28.879 70.393 1.00 26.07 200 ILE A C 1
ATOM 1461 O O . ILE A 1 203 ? 12.407 28.135 70.728 1.00 26.92 200 ILE A O 1
ATOM 1466 N N . ALA A 1 204 ? 10.616 29.369 71.259 1.00 26.99 201 ALA A N 1
ATOM 1467 C CA . ALA A 1 204 ? 10.798 29.201 72.703 1.00 28.30 201 ALA A CA 1
ATOM 1468 C C . ALA A 1 204 ? 10.080 27.964 73.238 1.00 28.64 201 ALA A C 1
ATOM 1469 O O . ALA A 1 204 ? 10.641 27.218 74.040 1.00 29.80 201 ALA A O 1
ATOM 1471 N N . ASP A 1 205 ? 8.846 27.743 72.777 1.00 28.55 202 ASP A N 1
ATOM 1472 C CA . ASP A 1 205 ? 7.949 26.711 73.341 1.00 29.24 202 ASP A CA 1
ATOM 1473 C C . ASP A 1 205 ? 7.570 25.595 72.355 1.00 28.16 202 ASP A C 1
ATOM 1474 O O . ASP A 1 205 ? 7.014 24.562 72.758 1.00 28.96 202 ASP A O 1
ATOM 1479 N N . GLY A 1 206 ? 7.850 25.791 71.064 1.00 25.89 203 GLY A N 1
ATOM 1480 C CA . GLY A 1 206 ? 7.509 24.804 70.029 1.00 24.69 203 GLY A CA 1
ATOM 1481 C C . GLY A 1 206 ? 6.223 25.112 69.283 1.00 23.86 203 GLY A C 1
ATOM 1482 O O . GLY A 1 206 ? 5.387 25.911 69.726 1.00 22.98 203 GLY A O 1
ATOM 1483 N N . VAL A 1 207 ? 6.042 24.425 68.163 1.00 23.96 204 VAL A N 1
ATOM 1484 C CA . VAL A 1 207 ? 4.896 24.662 67.263 1.00 23.99 204 VAL A CA 1
ATOM 1485 C C . VAL A 1 207 ? 3.539 24.499 67.917 1.00 24.08 204 VAL A C 1
ATOM 1486 O O . VAL A 1 207 ? 2.657 25.349 67.791 1.00 22.97 204 VAL A O 1
ATOM 1490 N N . ASP A 1 208 ? 3.342 23.354 68.565 1.00 24.70 205 ASP A N 1
ATOM 1491 C CA . ASP A 1 208 ? 2.038 23.043 69.115 1.00 25.79 205 ASP A CA 1
ATOM 1492 C C . ASP A 1 208 ? 1.658 24.028 70.212 1.00 25.38 205 ASP A C 1
ATOM 1493 O O . ASP A 1 208 ? 0.516 24.490 70.240 1.00 24.79 205 ASP A O 1
ATOM 1498 N N . ALA A 1 209 ? 2.613 24.390 71.081 1.00 25.47 206 ALA A N 1
ATOM 1499 C CA . ALA A 1 209 ? 2.368 25.404 72.125 1.00 25.66 206 ALA A CA 1
ATOM 1500 C C . ALA A 1 209 ? 2.089 26.783 71.509 1.00 24.80 206 ALA A C 1
ATOM 1501 O O . ALA A 1 209 ? 1.208 27.511 71.955 1.00 25.35 206 ALA A O 1
ATOM 1503 N N . ALA A 1 210 ? 2.846 27.139 70.487 1.00 23.42 207 ALA A N 1
ATOM 1504 C CA . ALA A 1 210 ? 2.642 28.435 69.840 1.00 22.99 207 ALA A CA 1
ATOM 1505 C C . ALA A 1 210 ? 1.258 28.531 69.212 1.00 22.61 207 ALA A C 1
ATOM 1506 O O . ALA A 1 210 ? 0.580 29.557 69.306 1.00 22.13 207 ALA A O 1
ATOM 1508 N N . LEU A 1 211 ? 0.837 27.458 68.558 1.00 22.89 208 LEU A N 1
ATOM 1509 C CA . LEU A 1 211 ? -0.478 27.404 67.951 1.00 22.78 208 LEU A CA 1
ATOM 1510 C C . LEU A 1 211 ? -1.581 27.469 68.982 1.00 24.30 208 LEU A C 1
ATOM 1511 O O . 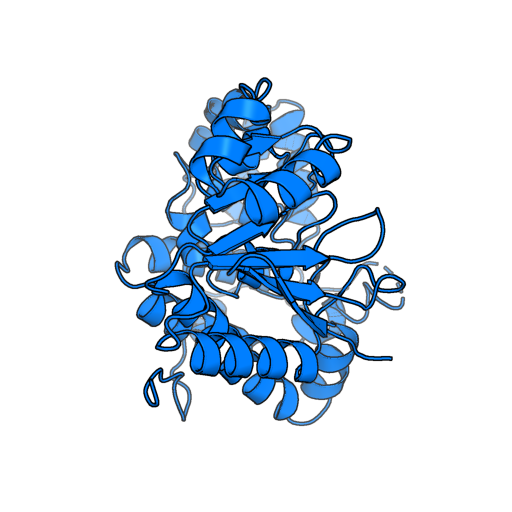LEU A 1 211 ? -2.511 28.240 68.841 1.00 24.76 208 LEU A O 1
ATOM 1516 N N . ALA A 1 212 ? -1.461 26.664 70.029 1.00 25.99 209 ALA A N 1
ATOM 1517 C CA . ALA A 1 212 ? -2.477 26.635 71.063 1.00 28.09 209 ALA A CA 1
ATOM 1518 C C . ALA A 1 212 ? -2.674 28.033 71.661 1.00 29.09 209 ALA A C 1
ATOM 1519 O O . ALA A 1 212 ? -3.794 28.420 71.977 1.00 31.57 209 ALA A O 1
ATOM 1521 N N . ALA A 1 213 ? -1.584 28.783 71.780 1.00 29.58 210 ALA A N 1
ATOM 1522 C CA . ALA A 1 213 ? -1.575 30.091 72.406 1.00 30.13 210 ALA A CA 1
ATOM 1523 C C . ALA A 1 213 ? -1.973 31.266 71.515 1.00 30.79 210 ALA A C 1
ATOM 1524 O O . ALA A 1 213 ? -2.372 32.301 72.055 1.00 30.51 210 ALA A O 1
ATOM 1526 N N . HIS A 1 214 ? -1.803 31.143 70.190 1.00 30.24 211 HIS A N 1
ATOM 1527 C CA . HIS A 1 214 ? -1.967 32.305 69.273 1.00 30.48 211 HIS A CA 1
ATOM 1528 C C . HIS A 1 214 ? -2.883 32.107 68.060 1.00 29.43 211 HIS A C 1
ATOM 1529 O O . HIS A 1 214 ? -3.356 33.085 67.484 1.00 30.36 211 HIS A O 1
ATOM 1536 N N . ALA A 1 215 ? -3.120 30.874 67.647 1.00 28.71 212 ALA A N 1
ATOM 1537 C CA . ALA A 1 215 ? -4.046 30.600 66.529 1.00 27.24 212 ALA A CA 1
ATOM 1538 C C . ALA A 1 215 ? -5.490 30.884 66.952 1.00 27.93 212 ALA A C 1
ATOM 1539 O O . ALA A 1 215 ? -5.820 30.769 68.125 1.00 29.31 212 ALA A O 1
ATOM 1541 N N . GLN A 1 216 ? -6.322 31.280 65.997 1.00 26.49 213 GLN A N 1
ATOM 1542 C CA . GLN A 1 216 ? -7.729 31.596 66.235 1.00 26.44 213 GLN A CA 1
ATOM 1543 C C . GLN A 1 216 ? -8.588 31.001 65.131 1.00 24.55 213 GLN A C 1
ATOM 1544 O O . GLN A 1 216 ? -8.088 30.603 64.067 1.00 22.33 213 GLN A O 1
ATOM 1550 N N . GLU A 1 217 ? -9.888 30.912 65.388 1.00 24.30 214 GLU A N 1
ATOM 1551 C CA . GLU A 1 217 ? -10.844 30.580 64.333 1.00 23.64 214 GLU A CA 1
ATOM 1552 C C . GLU A 1 217 ? -10.790 31.652 63.249 1.00 22.49 214 GLU A C 1
ATOM 1553 O O . GLU A 1 217 ? -10.841 32.840 63.557 1.00 22.80 214 GLU A O 1
ATOM 1555 N N . PRO A 1 218 ? -10.648 31.242 61.971 1.00 22.13 215 PRO A N 1
ATOM 1556 C CA . PRO A 1 218 ? -10.616 32.258 60.938 1.00 21.69 215 PRO A CA 1
ATOM 1557 C C . PRO A 1 218 ? -11.961 32.933 60.783 1.00 22.12 215 PRO A C 1
ATOM 1558 O O . PRO A 1 218 ? -12.981 32.343 61.115 1.00 23.67 215 PRO A O 1
ATOM 1562 N N . PRO A 1 219 ? -11.961 34.147 60.248 1.00 22.44 216 PRO A N 1
ATOM 1563 C CA . PRO A 1 219 ? -13.258 34.726 59.945 1.00 22.45 216 PRO A CA 1
ATOM 1564 C C . PRO A 1 219 ? -13.890 34.068 58.725 1.00 21.90 216 PRO A C 1
ATOM 1565 O O . PRO A 1 219 ? -13.315 33.174 58.076 1.00 20.05 216 PRO A O 1
ATOM 1569 N N . ALA A 1 220 ? -15.133 34.450 58.476 1.00 21.95 217 ALA A N 1
ATOM 1570 C CA . ALA A 1 220 ? -15.846 34.038 57.287 1.00 21.34 217 ALA A CA 1
ATOM 1571 C C . ALA A 1 220 ? -15.014 34.189 56.008 1.00 20.18 217 ALA A C 1
ATOM 1572 O O . ALA A 1 220 ? -14.344 35.191 55.808 1.00 21.61 217 ALA A O 1
ATOM 1574 N N . SER A 1 221 ? -15.030 33.147 55.181 1.00 18.87 218 SER A N 1
ATOM 1575 C CA . SER A 1 221 ? -14.385 33.119 53.862 1.00 17.31 218 SER A CA 1
ATOM 1576 C C . SER A 1 221 ? -15.357 33.658 52.793 1.00 17.79 218 SER A C 1
ATOM 1577 O O . SER A 1 221 ? -16.366 33.034 52.488 1.00 16.86 218 SER A O 1
ATOM 1580 N N . PRO A 1 222 ? -15.062 34.822 52.208 1.00 18.43 219 PRO A N 1
ATOM 1581 C CA . PRO A 1 222 ? -15.935 35.250 51.121 1.00 18.83 219 PRO A CA 1
ATOM 1582 C C . PRO A 1 222 ? -15.886 34.315 49.931 1.00 18.10 219 PRO A C 1
ATOM 1583 O O . PRO A 1 222 ? -16.872 34.123 49.242 1.00 18.73 219 PRO A O 1
ATOM 1587 N N . LEU A 1 223 ? -14.742 33.676 49.676 1.00 17.62 220 LEU A N 1
ATOM 1588 C CA . LEU A 1 223 ? -14.718 32.747 48.583 1.00 18.05 220 LEU A CA 1
ATOM 1589 C C . LEU A 1 223 ? -15.666 31.566 48.791 1.00 18.17 220 LEU A C 1
ATOM 1590 O O . LEU A 1 223 ? -16.351 31.118 47.858 1.00 19.26 220 LEU A O 1
ATOM 1595 N N . ALA A 1 224 ? -15.693 31.008 50.001 1.00 17.42 221 ALA A N 1
ATOM 1596 C CA . ALA A 1 224 ? -16.613 29.936 50.339 1.00 17.60 221 ALA A CA 1
ATOM 1597 C C . ALA A 1 224 ? -18.067 30.336 50.089 1.00 18.18 221 ALA A C 1
ATOM 1598 O O . ALA A 1 224 ? -18.845 29.532 49.614 1.00 17.79 221 ALA A O 1
ATOM 1600 N N . GLU A 1 225 ? -18.412 31.564 50.419 1.00 18.35 222 GLU A N 1
ATOM 1601 C CA . GLU A 1 225 ? -19.774 32.037 50.150 1.00 20.34 222 GLU A CA 1
ATOM 1602 C C . GLU A 1 225 ? -20.101 32.162 48.659 1.00 20.28 222 GLU A C 1
ATOM 1603 O O . GLU A 1 225 ? -21.292 32.183 48.311 1.00 22.09 222 GLU A O 1
ATOM 1609 N N . GLN A 1 226 ? -19.091 32.307 47.800 1.00 19.23 223 GLN A N 1
ATOM 1610 C CA . GLN A 1 226 ? -19.290 32.407 46.345 1.00 19.03 223 GLN A CA 1
ATOM 1611 C C . GLN A 1 226 ? -19.328 31.048 45.667 1.00 18.07 223 GLN A C 1
ATOM 1612 O O . GLN A 1 226 ? -19.427 31.001 44.449 1.00 17.56 223 GLN A O 1
ATOM 1618 N N . ARG A 1 227 ? -19.170 29.956 46.419 1.00 17.37 224 ARG A N 1
ATOM 1619 C CA . ARG A 1 227 ? -19.014 28.649 45.769 1.00 17.28 224 ARG A CA 1
ATOM 1620 C C . ARG A 1 227 ? -20.168 28.231 44.843 1.00 17.38 224 ARG A C 1
ATOM 1621 O O . ARG A 1 227 ? -19.959 27.524 43.863 1.00 16.61 224 ARG A O 1
ATOM 1629 N N . SER A 1 228 ? -21.384 28.647 45.174 1.00 17.54 225 SER A N 1
ATOM 1630 C CA . SER A 1 228 ? -22.539 28.246 44.403 1.00 18.46 225 SER A CA 1
ATOM 1631 C C . SER A 1 228 ? -22.380 28.652 42.937 1.00 17.05 225 SER A C 1
ATOM 1632 O O . SER A 1 228 ? -22.512 27.814 42.038 1.00 17.26 225 SER A O 1
ATOM 1635 N N . TRP A 1 229 ? -22.081 29.931 42.692 1.00 15.77 226 TRP A N 1
ATOM 1636 C CA . TRP A 1 229 ? -21.998 30.434 41.302 1.00 14.81 226 TRP A CA 1
ATOM 1637 C C . TRP A 1 229 ? -20.660 30.082 40.643 1.00 13.81 226 TRP A C 1
ATOM 1638 O O . TRP A 1 229 ? -20.580 29.914 39.422 1.00 13.78 226 TRP A O 1
ATOM 1649 N N . ILE A 1 230 ? -19.614 29.954 41.447 1.00 13.06 227 ILE A N 1
ATOM 1650 C CA . ILE A 1 230 ? -18.344 29.433 40.936 1.00 12.49 227 ILE A CA 1
ATOM 1651 C C . ILE A 1 230 ? -18.534 28.019 40.387 1.00 12.78 227 ILE A C 1
ATOM 1652 O O . ILE A 1 230 ? -18.199 27.751 39.251 1.00 12.55 227 ILE A O 1
ATOM 1657 N N . ASP A 1 231 ? -19.116 27.130 41.186 1.00 13.31 228 ASP A N 1
ATOM 1658 C CA . ASP A 1 231 ? -19.334 25.749 40.738 1.00 14.30 228 ASP A CA 1
ATOM 1659 C C . ASP A 1 231 ? -20.306 25.692 39.548 1.00 14.88 228 ASP A C 1
ATOM 1660 O O . ASP A 1 231 ? -20.146 24.852 38.661 1.00 16.55 228 ASP A O 1
ATOM 1665 N N . GLU A 1 232 ? -21.286 26.596 39.517 1.00 14.39 229 GLU A N 1
ATOM 1666 C CA . GLU A 1 232 ? -22.228 26.701 38.411 1.00 14.95 229 GLU A CA 1
ATOM 1667 C C . GLU A 1 232 ? -21.539 27.051 37.107 1.00 14.87 229 GLU A C 1
ATOM 1668 O O . GLU A 1 232 ? -21.869 26.527 36.066 1.00 15.59 229 GLU A O 1
ATOM 1674 N N . CYS A 1 233 ? -20.635 28.008 37.177 1.00 14.40 230 CYS A N 1
ATOM 1675 C CA . CYS A 1 233 ? -20.146 28.660 35.982 1.00 14.97 230 CYS A CA 1
ATOM 1676 C C . CYS A 1 233 ? -18.840 28.093 35.488 1.00 14.81 230 CYS A C 1
ATOM 1677 O O . CYS A 1 233 ? -18.552 28.195 34.285 1.00 15.71 230 CYS A O 1
ATOM 1680 N N . TYR A 1 234 ? -18.031 27.521 36.374 1.00 14.36 231 TYR A N 1
ATOM 1681 C CA . TYR A 1 234 ? -16.710 27.044 35.968 1.00 14.17 231 TYR A CA 1
ATOM 1682 C C . TYR A 1 234 ? -16.687 25.582 35.530 1.00 15.42 231 TYR A C 1
ATOM 1683 O O . TYR A 1 234 ? -15.625 25.007 35.394 1.00 15.08 231 TYR A O 1
ATOM 1692 N N . THR A 1 235 ? -17.856 24.961 35.282 1.00 17.39 232 THR A N 1
ATOM 1693 C CA . THR A 1 235 ? -17.859 23.607 34.746 1.00 19.79 232 THR A CA 1
ATOM 1694 C C . THR A 1 235 ? -17.773 23.519 33.220 1.00 21.30 232 THR A C 1
ATOM 1695 O O . THR A 1 235 ? -17.673 22.394 32.679 1.00 24.50 232 THR A O 1
ATOM 1699 N N . GLY A 1 236 ? -17.709 24.667 32.556 1.00 21.48 233 GLY A N 1
ATOM 1700 C CA . GLY A 1 236 ? -17.672 24.737 31.109 1.00 22.06 233 GLY A CA 1
ATOM 1701 C C . GLY A 1 236 ? -16.437 24.083 30.517 1.00 22.79 233 GLY A C 1
ATOM 1702 O O . GLY A 1 236 ? -15.388 24.058 31.158 1.00 21.26 233 GLY A O 1
ATOM 1703 N N . ASP A 1 237 ? -16.571 23.559 29.297 1.00 23.50 234 ASP A N 1
ATOM 1704 C CA . ASP A 1 237 ? -15.462 22.842 28.646 1.00 23.89 234 ASP A CA 1
ATOM 1705 C C . ASP A 1 237 ? -14.308 23.780 28.281 1.00 21.19 234 ASP A C 1
ATOM 1706 O O . ASP A 1 237 ? -13.162 23.360 28.249 1.00 21.24 234 ASP A O 1
ATOM 1711 N N . THR A 1 238 ? -14.622 25.015 27.920 1.00 19.65 235 THR A N 1
ATOM 1712 C CA . THR A 1 238 ? -13.594 25.969 27.483 1.00 18.68 235 THR A CA 1
ATOM 1713 C C . THR A 1 238 ? -13.670 27.241 28.285 1.00 17.17 235 THR A C 1
ATOM 1714 O O . THR A 1 238 ? -14.659 27.496 28.937 1.00 16.76 235 THR A O 1
ATOM 1718 N N . VAL A 1 239 ? -12.605 28.047 28.226 1.00 15.91 236 VAL A N 1
ATOM 1719 C CA . VAL A 1 239 ? -12.603 29.308 28.944 1.00 15.30 236 VAL A CA 1
ATOM 1720 C C . VAL A 1 239 ? -13.747 30.198 28.400 1.00 15.54 236 VAL A C 1
ATOM 1721 O O . VAL A 1 239 ? -14.452 30.853 29.165 1.00 14.98 236 VAL A O 1
ATOM 1725 N N . ALA A 1 240 ? -13.969 30.168 27.088 1.00 16.20 237 ALA A N 1
ATOM 1726 C CA . ALA A 1 240 ? -15.049 30.957 26.520 1.00 16.81 237 ALA A CA 1
ATOM 1727 C C . ALA A 1 240 ? -16.412 30.491 27.095 1.00 16.96 237 ALA A C 1
ATOM 1728 O O . ALA A 1 240 ? -17.278 31.318 27.414 1.00 16.77 237 ALA A O 1
ATOM 1730 N N . ASP A 1 241 ? -16.586 29.188 27.261 1.00 17.37 238 ASP A N 1
ATOM 1731 C CA . ASP A 1 241 ? -17.817 28.661 27.899 1.00 17.62 238 ASP A CA 1
ATOM 1732 C C . ASP A 1 241 ? -18.014 29.217 29.317 1.00 16.42 238 ASP A C 1
ATOM 1733 O O . ASP A 1 241 ? -19.145 29.565 29.728 1.00 16.85 238 ASP A O 1
ATOM 1738 N N . ILE A 1 242 ? -16.917 29.283 30.062 1.00 14.87 239 ILE A N 1
ATOM 1739 C CA . ILE A 1 242 ? -16.920 29.766 31.435 1.00 14.04 239 ILE A CA 1
ATOM 1740 C C . ILE A 1 242 ? -17.299 31.255 31.511 1.00 14.08 239 ILE A C 1
ATOM 1741 O O . ILE A 1 242 ? -18.198 31.648 32.271 1.00 14.04 239 ILE A O 1
ATOM 1746 N N . ILE A 1 243 ? -16.663 32.064 30.671 1.00 14.46 240 ILE A N 1
ATOM 1747 C CA . ILE A 1 243 ? -16.979 33.483 30.597 1.00 14.82 240 ILE A CA 1
ATOM 1748 C C . ILE A 1 243 ? -18.457 33.671 30.253 1.00 15.42 240 ILE A C 1
ATOM 1749 O O . ILE A 1 243 ? -19.142 34.467 30.902 1.00 15.63 240 ILE A O 1
ATOM 1754 N N . ALA A 1 244 ? -18.957 32.943 29.250 1.00 15.87 241 ALA A N 1
ATOM 1755 C CA . ALA A 1 244 ? -20.398 33.026 28.872 1.00 16.47 241 ALA A CA 1
ATOM 1756 C C . ALA A 1 244 ? -21.324 32.702 30.027 1.00 16.32 241 ALA A C 1
ATOM 1757 O O . ALA A 1 244 ? -22.321 33.382 30.226 1.00 16.41 241 ALA A O 1
ATOM 1759 N N . ALA A 1 245 ? -20.976 31.678 30.798 1.00 15.45 242 ALA A N 1
ATOM 1760 C CA . ALA A 1 245 ? -21.809 31.293 31.924 1.00 15.40 242 ALA A CA 1
ATOM 1761 C C . ALA A 1 245 ? -21.779 32.351 33.024 1.00 15.00 242 ALA A C 1
ATOM 1762 O O . ALA A 1 245 ? -22.805 32.670 33.616 1.00 15.22 242 ALA A O 1
ATOM 1764 N N . LEU A 1 246 ? -20.584 32.883 33.320 1.00 14.34 243 LEU A N 1
ATOM 1765 C CA . LEU A 1 246 ? -20.472 33.933 34.332 1.00 14.18 243 LEU A CA 1
ATOM 1766 C C . LEU A 1 246 ? -21.329 35.139 33.892 1.00 15.40 243 LEU A C 1
ATOM 1767 O O . LEU A 1 246 ? -22.037 35.730 34.706 1.00 15.57 243 LEU A O 1
ATOM 1772 N N . ARG A 1 247 ? -21.308 35.472 32.609 1.00 16.29 244 ARG A N 1
ATOM 1773 C CA . ARG A 1 247 ? -22.109 36.616 32.159 1.00 17.56 244 ARG A CA 1
ATOM 1774 C C . ARG A 1 247 ? -23.577 36.305 32.218 1.00 17.78 244 ARG A C 1
ATOM 1775 O O . ARG A 1 247 ? -24.370 37.158 32.632 1.00 18.91 244 ARG A O 1
ATOM 1783 N N . ALA A 1 248 ? -23.944 35.091 31.820 1.00 17.47 245 ALA A N 1
ATOM 1784 C CA . ALA A 1 248 ? -25.337 34.719 31.825 1.00 17.79 245 ALA A CA 1
ATOM 1785 C C . ALA A 1 248 ? -25.942 34.667 33.234 1.00 17.64 245 ALA A C 1
ATOM 1786 O O . ALA A 1 248 ? -27.156 34.940 33.370 1.00 17.93 245 ALA A O 1
ATOM 1788 N N . HIS A 1 249 ? -25.155 34.319 34.259 1.00 16.88 246 HIS A N 1
ATOM 1789 C CA . HIS A 1 249 ? -25.632 34.265 35.649 1.00 17.10 246 HIS A CA 1
ATOM 1790 C C . HIS A 1 249 ? -26.149 35.604 36.122 1.00 18.30 246 HIS A C 1
ATOM 1791 O O . HIS A 1 249 ? -27.083 35.658 36.934 1.00 19.04 246 HIS A O 1
ATOM 1798 N N . ASP A 1 250 ? -25.631 36.682 35.517 1.00 19.28 247 ASP A N 1
ATOM 1799 C CA . ASP A 1 250 ? -26.270 38.014 35.597 1.00 20.61 247 ASP A CA 1
ATOM 1800 C C . ASP A 1 250 ? -26.288 38.506 37.036 1.00 20.69 247 ASP A C 1
ATOM 1801 O O . ASP A 1 250 ? -27.335 38.876 37.566 1.00 22.24 247 ASP A O 1
ATOM 1806 N N . ALA A 1 251 ? -25.131 38.490 37.681 1.00 20.48 248 ALA A N 1
ATOM 1807 C CA . ALA A 1 251 ? -25.009 38.991 39.058 1.00 20.07 248 ALA A CA 1
ATOM 1808 C C . ALA A 1 251 ? -23.638 39.620 39.199 1.00 20.00 248 ALA A C 1
ATOM 1809 O O . ALA A 1 251 ? -22.712 39.293 38.432 1.00 19.46 248 ALA A O 1
ATOM 1811 N N . PRO A 1 252 ? -23.506 40.558 40.144 1.00 19.98 249 PRO A N 1
ATOM 1812 C CA . PRO A 1 252 ? -22.283 41.359 40.154 1.00 19.41 249 PRO A CA 1
ATOM 1813 C C . PRO A 1 252 ? -20.972 40.575 40.354 1.00 18.13 249 PRO A C 1
ATOM 1814 O O . PRO A 1 252 ? -20.001 40.849 39.625 1.00 17.78 249 PRO A O 1
ATOM 1818 N N . ALA A 1 253 ? -20.904 39.637 41.299 1.00 17.21 250 ALA A N 1
ATOM 1819 C CA . ALA A 1 253 ? -19.625 38.972 41.555 1.00 16.21 250 ALA A CA 1
ATOM 1820 C C . ALA A 1 253 ? -19.160 38.134 40.358 1.00 15.15 250 ALA A C 1
ATOM 1821 O O . ALA A 1 253 ? -17.963 38.124 40.004 1.00 14.80 250 ALA A O 1
ATOM 1823 N N . ALA A 1 254 ? -20.086 37.390 39.755 1.00 14.97 251 ALA A N 1
ATOM 1824 C CA . ALA A 1 254 ? -19.813 36.655 38.519 1.00 14.41 251 ALA A CA 1
ATOM 1825 C C . ALA A 1 254 ? -19.385 37.589 37.373 1.00 14.43 251 ALA A C 1
ATOM 1826 O O . ALA A 1 254 ? -18.472 37.265 36.636 1.00 14.11 251 ALA A O 1
ATOM 1828 N N . GLY A 1 255 ? -20.065 38.731 37.215 1.00 15.10 252 GLY A N 1
ATOM 1829 C CA . GLY A 1 255 ? -19.721 39.688 36.151 1.00 15.54 252 GLY A CA 1
ATOM 1830 C C . GLY A 1 255 ? -18.334 40.229 36.329 1.00 15.17 252 GLY A C 1
ATOM 1831 O O . GLY A 1 255 ? -17.610 40.406 35.344 1.00 15.13 252 GLY A O 1
ATOM 1832 N N . GLU A 1 256 ? -17.980 40.521 37.574 1.00 15.01 253 GLU A N 1
ATOM 1833 C CA . GLU A 1 256 ? -16.659 40.978 37.943 1.00 14.60 253 GLU A CA 1
ATOM 1834 C C . GLU A 1 256 ? -15.601 39.945 37.602 1.00 13.84 253 GLU A C 1
ATOM 1835 O O . GLU A 1 256 ? -14.511 40.285 37.100 1.00 13.89 253 GLU A O 1
ATOM 1837 N N . ALA A 1 257 ? -15.895 38.678 37.874 1.00 13.27 254 ALA A N 1
ATOM 1838 C CA . ALA A 1 257 ? -14.989 37.600 37.503 1.00 12.72 254 ALA A CA 1
ATOM 1839 C C . ALA A 1 257 ? -14.804 37.536 36.012 1.00 12.86 254 ALA A C 1
ATOM 1840 O O . ALA A 1 257 ? -13.687 37.425 35.528 1.00 12.18 254 ALA A O 1
ATOM 1842 N N . ALA A 1 258 ? -15.889 37.569 35.261 1.00 13.43 255 ALA A N 1
ATOM 1843 C CA . ALA A 1 258 ? -15.821 37.588 33.805 1.00 14.03 255 ALA A CA 1
ATOM 1844 C C . ALA A 1 258 ? -15.006 38.745 33.271 1.00 14.71 255 ALA A C 1
ATOM 1845 O O . ALA A 1 258 ? -14.172 38.573 32.380 1.00 14.73 255 ALA A O 1
ATOM 1847 N N . ASP A 1 259 ? -15.247 39.930 33.793 1.00 15.44 256 ASP A N 1
ATOM 1848 C CA . ASP A 1 259 ? -14.491 41.114 33.355 1.00 16.75 256 ASP A CA 1
ATOM 1849 C C . ASP A 1 259 ? -13.005 40.933 33.577 1.00 16.19 256 ASP A C 1
ATOM 1850 O O . ASP A 1 259 ? -12.206 41.386 32.740 1.00 17.05 256 ASP A O 1
ATOM 1855 N N . LEU A 1 260 ? -12.644 40.330 34.709 1.00 15.24 257 LEU A N 1
ATOM 1856 C CA . LEU A 1 260 ? -11.207 40.174 35.059 1.00 15.17 257 LEU A CA 1
ATOM 1857 C C . LEU A 1 260 ? -10.548 39.132 34.146 1.00 14.42 257 LEU A C 1
ATOM 1858 O O . LEU A 1 260 ? -9.466 39.376 33.595 1.00 13.28 257 LEU A O 1
ATOM 1863 N N . ILE A 1 261 ? -11.229 38.019 33.928 1.00 13.63 258 ILE A N 1
ATOM 1864 C CA . ILE A 1 261 ? -10.744 36.970 33.049 1.00 13.55 258 ILE A CA 1
ATOM 1865 C C . ILE A 1 261 ? -10.497 37.507 31.653 1.00 14.30 258 ILE A C 1
ATOM 1866 O O . ILE A 1 261 ? -9.513 37.158 30.985 1.00 14.13 258 ILE A O 1
ATOM 1871 N N . ALA A 1 262 ? -11.402 38.366 31.204 1.00 15.04 259 ALA A N 1
ATOM 1872 C CA . ALA A 1 262 ? -11.376 38.864 29.870 1.00 16.25 259 ALA A CA 1
ATOM 1873 C C . ALA A 1 262 ? -10.189 39.772 29.639 1.00 16.33 259 ALA A C 1
ATOM 1874 O O . ALA A 1 262 ? -9.876 40.048 28.497 1.00 17.78 259 ALA A O 1
ATOM 1876 N N . THR A 1 263 ? -9.525 40.236 30.696 1.00 16.11 260 THR A N 1
ATOM 1877 C CA . THR A 1 263 ? -8.269 40.991 30.539 1.00 16.07 260 THR A CA 1
ATOM 1878 C C . THR A 1 263 ? -7.012 40.123 30.434 1.00 15.28 260 THR A C 1
ATOM 1879 O O . THR A 1 263 ? -5.932 40.665 30.163 1.00 15.35 260 THR A O 1
ATOM 1883 N N . ARG A 1 264 ? -7.136 38.817 30.634 1.00 13.89 261 ARG A N 1
ATOM 1884 C CA . ARG A 1 264 ? -5.973 37.952 30.769 1.00 13.41 261 ARG A CA 1
ATOM 1885 C C . ARG A 1 264 ? -5.596 37.381 29.431 1.00 13.39 261 ARG A C 1
ATOM 1886 O O . ARG A 1 264 ? -6.354 37.452 28.445 1.00 14.42 261 ARG A O 1
ATOM 1894 N N . SER A 1 265 ? -4.363 36.872 29.352 1.00 13.05 262 SER A N 1
ATOM 1895 C CA . SER A 1 265 ? -3.872 36.303 28.108 1.00 13.23 262 SER A CA 1
ATOM 1896 C C . SER A 1 265 ? -4.732 35.137 27.652 1.00 13.44 262 SER A C 1
ATOM 1897 O O . SER A 1 265 ? -4.859 34.164 28.425 1.00 12.90 262 SER A O 1
ATOM 1900 N N . PRO A 1 266 ? -5.299 35.180 26.416 1.00 14.04 263 PRO A N 1
ATOM 1901 C CA . PRO A 1 266 ? -6.092 34.011 25.948 1.00 14.17 263 PRO A CA 1
ATOM 1902 C C . PRO A 1 266 ? -5.361 32.672 25.960 1.00 13.97 263 PRO A C 1
ATOM 1903 O O . PRO A 1 266 ? -5.885 31.696 26.485 1.00 13.51 263 PRO A O 1
ATOM 1907 N N . ILE A 1 267 ? -4.115 32.636 25.473 1.00 13.79 264 ILE A N 1
ATOM 1908 C CA . ILE A 1 267 ? -3.387 31.375 25.458 1.00 13.77 264 ILE A CA 1
ATOM 1909 C C . ILE A 1 267 ? -3.053 30.937 26.889 1.00 12.84 264 ILE A C 1
ATOM 1910 O O . ILE A 1 267 ? -3.253 29.778 27.234 1.00 12.54 264 ILE A O 1
ATOM 1915 N N . ALA A 1 268 ? -2.657 31.868 27.743 1.00 12.24 265 ALA A N 1
ATOM 1916 C CA . ALA A 1 268 ? -2.339 31.497 29.138 1.00 11.48 265 ALA A CA 1
ATOM 1917 C C . ALA A 1 268 ? -3.584 30.958 29.891 1.00 11.00 265 ALA A C 1
ATOM 1918 O O . ALA A 1 268 ? -3.489 29.985 30.614 1.00 10.61 265 ALA A O 1
ATOM 1920 N N . LEU A 1 269 ? -4.718 31.600 29.684 1.00 11.13 266 LEU A N 1
ATOM 1921 C CA . LEU A 1 269 ? -5.993 31.157 30.266 1.00 10.86 266 LEU A CA 1
ATOM 1922 C C . LEU A 1 269 ? -6.278 29.732 29.833 1.00 11.17 266 LEU A C 1
ATOM 1923 O O . LEU A 1 269 ? -6.625 28.898 30.668 1.00 10.63 266 LEU A O 1
ATOM 1928 N N . SER A 1 270 ? -6.117 29.477 28.538 1.00 11.89 267 SER A N 1
ATOM 1929 C CA . SER A 1 270 ? -6.453 28.174 27.946 1.00 12.52 267 SER A CA 1
ATOM 1930 C C . SER A 1 270 ? -5.528 27.089 28.479 1.00 12.40 267 SER A C 1
ATOM 1931 O O . SER A 1 270 ? -5.954 25.975 28.776 1.00 12.44 267 SER A O 1
ATOM 1934 N N . VAL A 1 271 ? -4.259 27.418 28.585 1.00 12.18 268 VAL A N 1
ATOM 1935 C CA . VAL A 1 271 ? -3.290 26.442 29.071 1.00 12.00 268 VAL A CA 1
ATOM 1936 C C . VAL A 1 271 ? -3.509 26.211 30.573 1.00 11.41 268 VAL A C 1
ATOM 1937 O O . VAL A 1 271 ? -3.352 25.088 31.075 1.00 11.19 268 VAL A O 1
ATOM 1941 N N . THR A 1 272 ? -3.868 27.268 31.301 1.00 11.10 269 THR A N 1
ATOM 1942 C CA . THR A 1 272 ? -4.174 27.175 32.719 1.00 10.84 269 THR A CA 1
ATOM 1943 C C . THR A 1 272 ? -5.360 26.243 32.993 1.00 11.05 269 THR A C 1
ATOM 1944 O O . THR A 1 272 ? -5.293 25.374 33.868 1.00 11.27 269 THR A O 1
ATOM 1948 N N . LEU A 1 273 ? -6.434 26.416 32.232 1.00 11.60 270 LEU A N 1
ATOM 1949 C CA . LEU A 1 273 ? -7.573 25.522 32.371 1.00 11.93 270 LEU A CA 1
ATOM 1950 C C . LEU A 1 273 ? -7.168 24.063 32.136 1.00 12.24 270 LEU A C 1
ATOM 1951 O O . LEU A 1 273 ? -7.502 23.172 32.938 1.00 12.10 270 LEU A O 1
ATOM 1956 N N . GLU A 1 274 ? -6.404 23.829 31.089 1.00 12.75 271 GLU A N 1
ATOM 1957 C CA . GLU A 1 274 ? -5.968 22.461 30.771 1.00 13.54 271 GLU A CA 1
ATOM 1958 C C . GLU A 1 274 ? -5.005 21.927 31.839 1.00 12.67 271 GLU A C 1
ATOM 1959 O O . GLU A 1 274 ? -5.079 20.742 32.199 1.00 12.74 271 GLU A O 1
ATOM 1965 N N . SER A 1 275 ? -4.131 22.797 32.354 1.00 11.87 272 SER A N 1
ATOM 1966 C CA . SER A 1 275 ? -3.160 22.373 33.366 1.00 11.49 272 SER A CA 1
ATOM 1967 C C . SER A 1 275 ? -3.851 21.915 34.638 1.00 11.40 272 SER A C 1
ATOM 1968 O O . SER A 1 275 ? -3.504 20.897 35.232 1.00 11.46 272 SER A O 1
ATOM 1971 N N . VAL A 1 276 ? -4.851 22.685 35.092 1.00 11.65 273 VAL A N 1
ATOM 1972 C CA . VAL A 1 276 ? -5.508 22.350 36.341 1.00 11.92 273 VAL A CA 1
ATOM 1973 C C . VAL A 1 276 ? -6.293 21.050 36.157 1.00 13.05 273 VAL A C 1
ATOM 1974 O O . VAL A 1 276 ? -6.287 20.174 37.025 1.00 12.05 273 VAL A O 1
ATOM 1978 N N . ARG A 1 277 ? -6.951 20.911 35.024 1.00 13.88 274 ARG A N 1
ATOM 1979 C CA . ARG A 1 277 ? -7.682 19.674 34.752 1.00 15.34 274 ARG A CA 1
ATOM 1980 C C . ARG A 1 277 ? -6.780 18.452 34.676 1.00 15.16 274 ARG A C 1
ATOM 1981 O O . ARG A 1 277 ? -7.119 17.401 35.227 1.00 15.43 274 ARG A O 1
ATOM 1989 N N . ARG A 1 278 ? -5.620 18.577 34.034 1.00 14.65 275 ARG A N 1
ATOM 1990 C CA . ARG A 1 278 ? -4.654 17.462 33.987 1.00 14.88 275 ARG A CA 1
ATOM 1991 C C . ARG A 1 278 ? -4.046 17.177 35.366 1.00 14.00 275 ARG A C 1
ATOM 1992 O O . ARG A 1 278 ? -3.930 16.035 35.755 1.00 13.81 275 ARG A O 1
ATOM 2000 N N . ALA A 1 279 ? -3.720 18.219 36.136 1.00 12.98 276 ALA A N 1
ATOM 2001 C CA . ALA A 1 279 ? -3.175 18.085 37.483 1.00 12.77 276 ALA A CA 1
ATOM 2002 C C . ALA A 1 279 ? -4.113 17.349 38.426 1.00 13.31 276 ALA A C 1
ATOM 2003 O O . ALA A 1 279 ? -3.683 16.577 39.261 1.00 12.91 276 ALA A O 1
ATOM 2005 N N . ALA A 1 280 ? -5.393 17.532 38.222 1.00 13.99 277 ALA A N 1
ATOM 2006 C CA . ALA A 1 280 ? -6.374 16.854 39.063 1.00 15.31 277 ALA A CA 1
ATOM 2007 C C . ALA A 1 280 ? -6.257 15.337 38.937 1.00 16.54 277 ALA A C 1
ATOM 2008 O O . ALA A 1 280 ? -6.744 14.615 39.816 1.00 17.58 277 ALA A O 1
ATOM 2010 N N . LYS A 1 281 ? -5.639 14.841 37.869 1.00 17.54 278 LYS A N 1
ATOM 2011 C CA . LYS A 1 281 ? -5.459 13.375 37.669 1.00 19.22 278 LYS A CA 1
ATOM 2012 C C . LYS A 1 281 ? -4.097 12.842 38.116 1.00 19.17 278 LYS A C 1
ATOM 2013 O O . LYS A 1 281 ? -3.784 11.638 37.946 1.00 19.35 278 LYS A O 1
ATOM 2019 N N . LEU A 1 282 ? -3.253 13.730 38.641 1.00 17.61 279 LEU A N 1
ATOM 2020 C CA . LEU A 1 282 ? -1.942 13.350 39.112 1.00 17.87 279 LEU A CA 1
ATOM 2021 C C . LEU A 1 282 ? -1.884 13.339 40.634 1.00 17.73 279 LEU A C 1
ATOM 2022 O O . LEU A 1 282 ? -2.046 14.387 41.277 1.00 20.69 279 LEU A O 1
ATOM 2027 N N . GLN A 1 283 ? -1.496 12.203 41.199 1.00 17.72 280 GLN A N 1
ATOM 2028 C CA . GLN A 1 283 ? -1.346 12.041 42.632 1.00 17.10 280 GLN A CA 1
ATOM 2029 C C . GLN A 1 283 ? -0.108 12.710 43.212 1.00 16.67 280 GLN A C 1
ATOM 2030 O O . GLN A 1 283 ? -0.157 13.138 44.348 1.00 17.63 280 GLN A O 1
ATOM 2032 N N . SER A 1 284 ? 0.978 12.815 42.436 1.00 16.16 281 SER A N 1
ATOM 2033 C CA . SER A 1 284 ? 2.306 13.143 42.930 1.00 15.14 281 SER A CA 1
ATOM 2034 C C . SER A 1 284 ? 2.616 14.636 42.754 1.00 14.22 281 SER A C 1
ATOM 2035 O O . SER A 1 284 ? 2.337 15.166 41.691 1.00 14.28 281 SER A O 1
ATOM 2038 N N . LEU A 1 285 ? 3.152 15.292 43.787 1.00 13.23 282 LEU A N 1
ATOM 2039 C CA . LEU A 1 285 ? 3.641 16.662 43.622 1.00 12.93 282 LEU A CA 1
ATOM 2040 C C . LEU A 1 285 ? 4.752 16.701 42.572 1.00 12.71 282 LEU A C 1
ATOM 2041 O O . LEU A 1 285 ? 4.774 17.595 41.723 1.00 12.15 282 LEU A O 1
ATOM 2046 N N . GLU A 1 286 ? 5.665 15.741 42.615 1.00 13.15 283 GLU A N 1
ATOM 2047 C CA . GLU A 1 286 ? 6.740 15.701 41.613 1.00 13.24 283 GLU A CA 1
ATOM 2048 C C . GLU A 1 286 ? 6.220 15.571 40.182 1.00 13.68 283 GLU A C 1
ATOM 2049 O O . GLU A 1 286 ? 6.676 16.290 39.288 1.00 13.89 283 GLU A O 1
ATOM 2055 N N . ASP A 1 287 ? 5.280 14.668 39.934 1.00 14.74 284 ASP A N 1
ATOM 2056 C CA . ASP A 1 287 ? 4.713 14.525 38.607 1.00 15.39 284 ASP A CA 1
ATOM 2057 C C . ASP A 1 287 ? 4.012 15.789 38.134 1.00 13.97 284 ASP A C 1
ATOM 2058 O O . ASP A 1 287 ? 4.074 16.157 36.951 1.00 14.15 284 ASP A O 1
ATOM 2063 N N . THR A 1 288 ? 3.369 16.491 39.051 1.00 12.70 285 THR A N 1
ATOM 2064 C CA . THR A 1 288 ? 2.706 17.733 38.720 1.00 12.01 285 THR A CA 1
ATOM 2065 C C . THR A 1 288 ? 3.726 18.803 38.338 1.00 11.38 285 THR A C 1
ATOM 2066 O O . THR A 1 288 ? 3.557 19.555 37.355 1.00 10.96 285 THR A O 1
ATOM 2070 N N . LEU A 1 289 ? 4.770 18.914 39.135 1.00 11.01 286 LEU A N 1
ATOM 2071 C CA . LEU A 1 289 ? 5.848 19.872 38.817 1.00 11.11 286 LEU A CA 1
ATOM 2072 C C . LEU A 1 289 ? 6.495 19.544 37.476 1.00 11.98 286 LEU A C 1
ATOM 2073 O O . LEU A 1 289 ? 6.960 20.428 36.795 1.00 11.60 286 LEU A O 1
ATOM 2078 N N . ARG A 1 290 ? 6.601 18.261 37.122 1.00 13.17 287 ARG A N 1
ATOM 2079 C CA . ARG A 1 290 ? 7.173 17.912 35.806 1.00 14.44 287 ARG A CA 1
ATOM 2080 C C . ARG A 1 290 ? 6.338 18.488 34.664 1.00 13.81 287 ARG A C 1
ATOM 2081 O O . ARG A 1 290 ? 6.881 18.936 33.671 1.00 14.02 287 ARG A O 1
ATOM 2089 N N . GLN A 1 291 ? 5.015 18.455 34.818 1.00 13.04 288 GLN A N 1
ATOM 2090 C CA . GLN A 1 291 ? 4.101 19.021 33.849 1.00 12.87 288 GLN A CA 1
ATOM 2091 C C . GLN A 1 291 ? 4.259 20.531 33.824 1.00 12.01 288 GLN A C 1
ATOM 2092 O O . GLN A 1 291 ? 4.360 21.149 32.758 1.00 12.02 288 GLN A O 1
ATOM 2098 N N . GLU A 1 292 ? 4.290 21.131 34.999 1.00 11.03 289 GLU A N 1
ATOM 2099 C CA . GLU A 1 292 ? 4.432 22.570 35.085 1.00 10.37 289 GLU A CA 1
ATOM 2100 C C . GLU A 1 292 ? 5.739 23.026 34.430 1.00 10.57 289 GLU A C 1
ATOM 2101 O O . GLU A 1 292 ? 5.817 24.090 33.810 1.00 10.30 289 GLU A O 1
ATOM 2107 N N . TYR A 1 293 ? 6.780 22.234 34.555 1.00 10.82 290 TYR A N 1
ATOM 2108 C CA . TYR A 1 293 ? 8.072 22.619 33.977 1.00 11.36 290 TYR A CA 1
ATOM 2109 C C . TYR A 1 293 ? 7.988 22.630 32.442 1.00 11.82 290 TYR A C 1
ATOM 2110 O O . TYR A 1 293 ? 8.507 23.543 31.808 1.00 11.94 290 TYR A O 1
ATOM 2119 N N . ARG A 1 294 ? 7.339 21.626 31.850 1.00 12.31 291 ARG A N 1
ATOM 2120 C CA . ARG A 1 294 ? 7.108 21.628 30.386 1.00 13.18 291 ARG A CA 1
ATOM 2121 C C . ARG A 1 294 ? 6.355 22.898 29.975 1.00 12.53 291 ARG A C 1
ATOM 2122 O O . ARG A 1 294 ? 6.718 23.565 29.009 1.00 13.00 291 ARG A O 1
ATOM 2130 N N . VAL A 1 295 ? 5.321 23.241 30.738 1.00 11.70 292 VAL A N 1
ATOM 2131 C CA . VAL A 1 295 ? 4.496 24.412 30.433 1.00 11.34 292 VAL A CA 1
ATOM 2132 C C . VAL A 1 295 ? 5.308 25.704 30.539 1.00 11.10 292 VAL A C 1
ATOM 2133 O O . VAL A 1 295 ? 5.240 26.558 29.634 1.00 11.13 292 VAL A O 1
ATOM 2137 N N . SER A 1 296 ? 6.081 25.844 31.617 1.00 10.68 293 SER A N 1
ATOM 2138 C CA . SER A 1 296 ? 6.920 27.043 31.799 1.00 10.78 293 SER A CA 1
ATOM 2139 C C . SER A 1 296 ? 7.954 27.172 30.679 1.00 11.86 293 SER A C 1
ATOM 2140 O O . SER A 1 296 ? 8.124 28.234 30.124 1.00 11.92 293 SER A O 1
ATOM 2143 N N . CYS A 1 297 ? 8.625 26.068 30.363 1.00 12.90 294 CYS A N 1
ATOM 2144 C CA . CYS A 1 297 ? 9.589 26.037 29.269 1.00 14.49 294 CYS A CA 1
ATOM 2145 C C . CYS A 1 297 ? 8.956 26.466 27.954 1.00 14.91 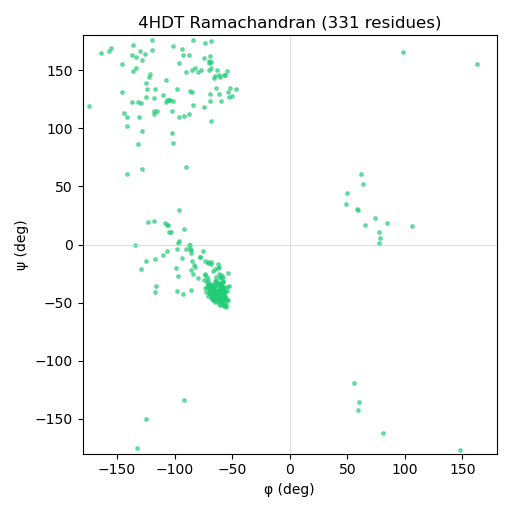294 CYS A C 1
ATOM 2146 O O . CYS A 1 297 ? 9.560 27.246 27.193 1.00 15.32 294 CYS A O 1
ATOM 2149 N N . ALA A 1 298 ? 7.765 25.943 27.664 1.00 14.64 295 ALA A N 1
ATOM 2150 C CA . ALA A 1 298 ? 7.045 26.329 26.445 1.00 15.19 295 ALA A CA 1
ATOM 2151 C C . ALA A 1 298 ? 6.711 27.834 26.447 1.00 15.33 295 ALA A C 1
ATOM 2152 O O . ALA A 1 298 ? 6.875 28.512 25.398 1.00 16.25 295 ALA A O 1
ATOM 2154 N N . SER A 1 299 ? 6.296 28.348 27.601 1.00 14.89 296 SER A N 1
ATOM 2155 C CA . SER A 1 299 ? 5.936 29.757 27.717 1.00 15.14 296 SER A CA 1
ATOM 2156 C C . SER A 1 299 ? 7.134 30.683 27.382 1.00 15.65 296 SER A C 1
ATOM 2157 O O . SER A 1 299 ? 6.941 31.806 26.902 1.00 15.25 296 SER A O 1
ATOM 2160 N N . LEU A 1 300 ? 8.357 30.224 27.613 1.00 16.45 297 LEU A N 1
ATOM 2161 C CA . LEU A 1 300 ? 9.510 31.055 27.245 1.00 16.97 297 LEU A CA 1
ATOM 2162 C C . LEU A 1 300 ? 9.580 31.400 25.758 1.00 17.75 297 LEU A C 1
ATOM 2163 O O . LEU A 1 300 ? 10.203 32.393 25.373 1.00 19.09 297 LEU A O 1
ATOM 2168 N N . LYS A 1 301 ? 9.029 30.549 24.905 1.00 18.28 298 LYS A N 1
ATOM 2169 C CA . LYS A 1 301 ? 9.006 30.753 23.459 1.00 18.94 298 LYS A CA 1
ATOM 2170 C C . LYS A 1 301 ? 7.799 31.587 23.005 1.00 18.63 298 LYS A C 1
ATOM 2171 O O . LYS A 1 301 ? 7.673 31.930 21.838 1.00 19.73 298 LYS A O 1
ATOM 2173 N N . SER A 1 302 ? 6.923 31.940 23.939 1.00 17.24 299 SER A N 1
ATOM 2174 C CA . SER A 1 302 ? 5.682 32.650 23.591 1.00 16.91 299 SER A CA 1
ATOM 2175 C C . SER A 1 302 ? 5.809 34.172 23.477 1.00 17.12 299 SER A C 1
ATOM 2176 O O . SER A 1 302 ? 6.563 34.803 24.202 1.00 17.05 299 SER A O 1
ATOM 2179 N N . HIS A 1 303 ? 4.975 34.745 22.615 1.00 17.39 300 HIS A N 1
ATOM 2180 C CA . HIS A 1 303 ? 4.771 36.177 22.554 1.00 17.49 300 HIS A CA 1
ATOM 2181 C C . HIS A 1 303 ? 4.228 36.702 23.884 1.00 16.32 300 HIS A C 1
ATOM 2182 O O . HIS A 1 303 ? 4.663 37.724 24.372 1.00 16.24 300 HIS A O 1
ATOM 2189 N N . ASP A 1 304 ? 3.242 36.016 24.460 1.00 15.44 301 ASP A N 1
ATOM 2190 C CA . ASP A 1 304 ? 2.538 36.622 25.571 1.00 14.54 301 ASP A CA 1
ATOM 2191 C C . ASP A 1 304 ? 3.336 36.718 26.865 1.00 13.95 301 ASP A C 1
ATOM 2192 O O . ASP A 1 304 ? 3.104 37.598 27.662 1.00 13.52 301 ASP A O 1
ATOM 2197 N N . LEU A 1 305 ? 4.260 35.795 27.119 1.00 13.77 302 LEU A N 1
ATOM 2198 C CA . LEU A 1 305 ? 5.068 35.914 28.325 1.00 13.53 302 LEU A CA 1
ATOM 2199 C C . LEU A 1 305 ? 5.869 37.221 28.316 1.00 14.35 302 LEU A C 1
ATOM 2200 O O . LEU A 1 305 ? 5.859 37.978 29.286 1.00 14.27 302 LEU A O 1
ATOM 2205 N N . VAL A 1 306 ? 6.519 37.525 27.202 1.00 15.90 303 VAL A N 1
ATOM 2206 C CA . VAL A 1 306 ? 7.324 38.747 27.093 1.00 17.03 303 VAL A CA 1
ATOM 2207 C C . VAL A 1 306 ? 6.440 40.000 27.146 1.00 17.05 303 VAL A C 1
ATOM 2208 O O . VAL A 1 306 ? 6.721 40.957 27.880 1.00 16.88 303 VAL A O 1
ATOM 2212 N N . GLU A 1 307 ? 5.359 39.980 26.376 1.00 17.71 304 GLU A N 1
ATOM 2213 C CA . GLU A 1 307 ? 4.422 41.084 26.312 1.00 18.09 304 GLU A CA 1
ATOM 2214 C C . GLU A 1 307 ? 3.796 41.312 27.685 1.00 17.75 304 GLU A C 1
ATOM 2215 O O . GLU A 1 307 ? 3.642 42.462 28.130 1.00 17.83 304 GLU A O 1
ATOM 2221 N N . GLY A 1 308 ? 3.378 40.213 28.337 1.00 17.10 305 GLY A N 1
ATOM 2222 C CA . GLY A 1 308 ? 2.757 40.302 29.656 1.00 16.78 305 GLY A CA 1
ATOM 2223 C C . GLY A 1 308 ? 3.660 40.912 30.708 1.00 16.83 305 GLY A C 1
ATOM 2224 O O . GLY A 1 308 ? 3.280 41.839 31.430 1.00 17.16 305 GLY A O 1
ATOM 2225 N N . ILE A 1 309 ? 4.888 40.442 30.789 1.00 17.48 306 ILE A N 1
ATOM 2226 C CA . ILE A 1 309 ? 5.793 40.979 31.775 1.00 18.12 306 ILE A CA 1
ATOM 2227 C C . ILE A 1 309 ? 6.167 42.406 31.393 1.00 19.60 306 ILE A C 1
ATOM 2228 O O . ILE A 1 309 ? 6.275 43.268 32.261 1.00 20.59 306 ILE A O 1
ATOM 2233 N N . ARG A 1 310 ? 6.402 42.676 30.109 1.00 21.27 307 ARG A N 1
ATOM 2234 C CA A ARG A 1 310 ? 6.701 44.048 29.643 0.50 22.97 307 ARG A CA 1
ATOM 2235 C CA B ARG A 1 310 ? 6.745 44.041 29.728 0.50 22.62 307 ARG A CA 1
ATOM 2236 C C . ARG A 1 310 ? 5.650 45.043 30.113 1.00 24.23 307 ARG A C 1
ATOM 2237 O O . ARG A 1 310 ? 5.961 46.129 30.626 1.00 24.29 307 ARG A O 1
ATOM 2252 N N . ALA A 1 311 ? 4.386 44.689 29.897 1.00 23.82 308 ALA A N 1
ATOM 2253 C CA . ALA A 1 311 ? 3.296 45.578 30.261 1.00 25.92 308 ALA A CA 1
ATOM 2254 C C . ALA A 1 311 ? 3.277 45.864 31.764 1.00 27.36 308 ALA A C 1
ATOM 2255 O O . ALA A 1 311 ? 2.984 46.999 32.165 1.00 28.49 308 ALA A O 1
ATOM 2257 N N . GLN A 1 312 ? 3.557 44.848 32.579 1.00 29.24 309 GLN A N 1
ATOM 2258 C CA . GLN A 1 312 ? 3.627 45.012 34.037 1.00 32.85 309 GLN A CA 1
ATOM 2259 C C . GLN A 1 312 ? 4.713 46.006 34.412 1.00 35.88 309 GLN A C 1
ATOM 2260 O O . GLN A 1 312 ? 4.495 46.889 35.234 1.00 37.58 309 GLN A O 1
ATOM 2262 N N . LEU A 1 313 ? 5.881 45.878 33.785 1.00 37.56 310 LEU A N 1
ATOM 2263 C CA . LEU A 1 313 ? 7.018 46.751 34.092 1.00 39.82 310 LEU A CA 1
ATOM 2264 C C . LEU A 1 313 ? 6.854 48.170 33.560 1.00 41.00 310 LEU A C 1
ATOM 2265 O O . LEU A 1 313 ? 7.222 49.118 34.242 1.00 42.27 310 LEU A O 1
ATOM 2270 N N . VAL A 1 314 ? 6.334 48.298 32.341 1.00 43.48 311 VAL A N 1
ATOM 2271 C CA . VAL A 1 314 ? 6.273 49.583 31.632 1.00 45.37 311 VAL A CA 1
ATOM 2272 C C . VAL A 1 314 ? 4.825 49.993 31.412 1.00 49.33 311 VAL A C 1
ATOM 2273 O O . VAL A 1 314 ? 4.443 51.128 31.693 1.00 53.08 311 VAL A O 1
ATOM 2275 N N . ASN A 1 319 ? -1.618 47.338 30.019 1.00 31.26 316 ASN A N 1
ATOM 2276 C CA . ASN A 1 319 ? -2.335 47.225 28.762 1.00 29.96 316 ASN A CA 1
ATOM 2277 C C . ASN A 1 319 ? -1.592 46.326 27.756 1.00 28.76 316 ASN A C 1
ATOM 2278 O O . ASN A 1 319 ? -1.185 46.768 26.686 1.00 30.11 316 ASN A O 1
ATOM 2280 N N . PRO A 1 320 ? -1.378 45.042 28.114 1.00 24.62 317 PRO A N 1
ATOM 2281 C CA . PRO A 1 320 ? -0.731 44.120 27.181 1.00 23.17 317 PRO A CA 1
ATOM 2282 C C . PRO A 1 320 ? -1.578 43.836 25.938 1.00 22.33 317 PRO A C 1
ATOM 2283 O O . PRO A 1 320 ? -2.802 43.720 26.033 1.00 21.07 317 PRO A O 1
ATOM 2287 N N . LYS A 1 321 ? -0.919 43.704 24.786 1.00 21.45 318 LYS A N 1
ATOM 2288 C CA . LYS A 1 321 ? -1.560 43.368 23.526 1.00 21.55 318 LYS A CA 1
ATOM 2289 C C . LYS A 1 321 ? -1.295 41.912 23.253 1.00 20.90 318 LYS A C 1
ATOM 2290 O O . LYS A 1 321 ? -0.219 41.531 22.758 1.00 21.39 318 LYS A O 1
ATOM 2292 N N . TRP A 1 322 ? -2.257 41.081 23.630 1.00 19.88 319 TRP A N 1
ATOM 2293 C CA . TRP A 1 322 ? -2.054 39.662 23.598 1.00 18.51 319 TRP A CA 1
ATOM 2294 C C . TRP A 1 322 ? -2.168 39.149 22.172 1.00 19.36 319 TRP A C 1
ATOM 2295 O O . TRP A 1 322 ? -2.949 39.672 21.349 1.00 19.93 319 TRP A O 1
ATOM 2306 N N . ARG A 1 323 ? -1.436 38.082 21.894 1.00 19.25 320 ARG A N 1
ATOM 2307 C CA . ARG A 1 323 ? -1.432 37.442 20.586 1.00 20.26 320 ARG A CA 1
ATOM 2308 C C . ARG A 1 323 ? -1.306 35.933 20.809 1.00 20.50 320 ARG A C 1
ATOM 2309 O O . ARG A 1 323 ? -0.278 35.486 21.312 1.00 20.09 320 ARG A O 1
ATOM 2311 N N . PRO A 1 324 ? -2.349 35.134 20.480 1.00 21.21 321 PRO A N 1
ATOM 2312 C CA . PRO A 1 324 ? -3.641 35.528 19.915 1.00 21.97 321 PRO A CA 1
ATOM 2313 C C . PRO A 1 324 ? -4.457 36.451 20.794 1.00 21.36 321 PRO A C 1
ATOM 2314 O O . PRO A 1 324 ? -4.461 36.324 22.019 1.00 20.39 321 PRO A O 1
ATOM 2318 N N . ALA A 1 325 ? -5.198 37.348 20.147 1.00 21.75 322 ALA A N 1
ATOM 2319 C CA . ALA A 1 325 ? -5.895 38.403 20.868 1.00 21.82 322 ALA A CA 1
ATOM 2320 C C . ALA A 1 325 ? -7.225 37.921 21.442 1.00 21.63 322 ALA A C 1
ATOM 2321 O O . ALA A 1 325 ? -7.767 38.552 22.328 1.00 20.86 322 ALA A O 1
ATOM 2323 N N . THR A 1 326 ? -7.750 36.822 20.921 1.00 22.37 323 THR A N 1
ATOM 2324 C CA . THR A 1 326 ? -9.053 36.321 21.370 1.00 23.12 323 THR A CA 1
ATOM 2325 C C . THR A 1 326 ? -8.976 34.829 21.622 1.00 22.52 323 THR A C 1
ATOM 2326 O O . THR A 1 326 ? -8.186 34.130 20.993 1.00 22.97 323 THR A O 1
ATOM 2330 N N . LEU A 1 327 ? -9.823 34.340 22.530 1.00 22.12 324 LEU A N 1
ATOM 2331 C CA . LEU A 1 327 ? -9.935 32.907 22.781 1.00 22.04 324 LEU A CA 1
ATOM 2332 C C . LEU A 1 327 ? -10.335 32.105 21.546 1.00 23.07 324 LEU A C 1
ATOM 2333 O O . LEU A 1 327 ? -9.916 30.982 21.377 1.00 23.75 324 LEU A O 1
ATOM 2338 N N . ALA A 1 328 ? -11.152 32.694 20.680 1.00 24.60 325 ALA A N 1
ATOM 2339 C CA . ALA A 1 328 ? -11.598 32.007 19.484 1.00 25.59 325 ALA A CA 1
ATOM 2340 C C . ALA A 1 328 ? -10.448 31.631 18.545 1.00 26.64 325 ALA A C 1
ATOM 2341 O O . ALA A 1 328 ? -10.566 30.678 17.782 1.00 28.03 325 ALA A O 1
ATOM 2343 N N . GLU A 1 329 ? -9.338 32.373 18.626 1.00 26.22 326 GLU A N 1
ATOM 2344 C CA . GLU A 1 329 ? -8.124 32.109 17.827 1.00 27.25 326 GLU A CA 1
ATOM 2345 C C . GLU A 1 329 ? -7.168 31.071 18.460 1.00 25.48 326 GLU A C 1
ATOM 2346 O O . GLU A 1 329 ? -6.150 30.731 17.878 1.00 26.04 326 GLU A O 1
ATOM 2352 N N . VAL A 1 330 ? -7.459 30.608 19.664 1.00 23.63 327 VAL A N 1
ATOM 2353 C CA . VAL A 1 330 ? -6.656 29.572 20.310 1.00 22.61 327 VAL A CA 1
ATOM 2354 C C . VAL A 1 330 ? -7.125 28.200 19.827 1.00 23.20 327 VAL A C 1
ATOM 2355 O O . VAL A 1 330 ? -8.291 27.844 20.027 1.00 22.87 327 VAL A O 1
ATOM 2359 N N . THR A 1 331 ? -6.231 27.435 19.200 1.00 23.89 328 THR A N 1
ATOM 2360 C CA . THR A 1 331 ? -6.567 26.086 18.717 1.00 25.09 328 THR A CA 1
ATOM 2361 C C . THR A 1 331 ? -6.185 25.060 19.767 1.00 24.49 328 THR A C 1
ATOM 2362 O O . THR A 1 331 ? -5.447 25.357 20.723 1.00 23.46 328 THR A O 1
ATOM 2366 N N . GLU A 1 332 ? -6.653 23.836 19.570 1.00 25.90 329 GLU A N 1
ATOM 2367 C CA . GLU A 1 332 ? -6.309 22.774 20.488 1.00 26.35 329 GLU A CA 1
ATOM 2368 C C . GLU A 1 332 ? -4.827 22.469 20.401 1.00 24.97 329 GLU A C 1
ATOM 2369 O O . GLU A 1 332 ? -4.222 22.166 21.428 1.00 23.82 329 GLU A O 1
ATOM 2375 N N . ALA A 1 333 ? -4.245 22.574 19.200 1.00 25.02 330 ALA A N 1
ATOM 2376 C CA . ALA A 1 333 ? -2.804 22.347 19.018 1.00 24.56 330 ALA A CA 1
ATOM 2377 C C . ALA A 1 333 ? -1.984 23.415 19.715 1.00 23.18 330 ALA A C 1
ATOM 2378 O O . ALA A 1 333 ? -0.918 23.119 20.230 1.00 21.90 330 ALA A O 1
ATOM 2380 N N . ASP A 1 334 ? -2.461 24.662 19.692 1.00 22.54 331 ASP A N 1
ATOM 2381 C CA . ASP A 1 334 ? -1.775 25.748 20.400 1.00 21.88 331 ASP A CA 1
ATOM 2382 C C . ASP A 1 334 ? -1.616 25.401 21.894 1.00 20.37 331 ASP A C 1
ATOM 2383 O O . ASP A 1 334 ? -0.545 25.602 22.479 1.00 19.87 331 ASP A O 1
ATOM 2388 N N . VAL A 1 335 ? -2.696 24.914 22.505 1.00 19.35 332 VAL A N 1
ATOM 2389 C CA . VAL A 1 335 ? -2.671 24.500 23.925 1.00 18.51 332 VAL A CA 1
ATOM 2390 C C . VAL A 1 335 ? -1.783 23.283 24.111 1.00 19.12 332 VAL A C 1
ATOM 2391 O O . VAL A 1 335 ? -0.901 23.256 24.993 1.00 17.86 332 VAL A O 1
ATOM 2395 N N . GLU A 1 336 ? -1.968 22.285 23.246 1.00 20.02 333 GLU A N 1
ATOM 2396 C CA . GLU A 1 336 ? -1.188 21.056 23.357 1.00 20.94 333 GLU A CA 1
ATOM 2397 C C . GLU A 1 336 ? 0.306 21.300 23.273 1.00 19.94 333 GLU A C 1
ATOM 2398 O O . GLU A 1 336 ? 1.088 20.586 23.917 1.00 19.52 333 GLU A O 1
ATOM 2404 N N . ALA A 1 337 ? 0.711 22.310 22.518 1.00 19.31 334 ALA A N 1
ATOM 2405 C CA . ALA A 1 337 ? 2.153 22.646 22.380 1.00 19.15 334 ALA A CA 1
ATOM 2406 C C . ALA A 1 337 ? 2.835 22.949 23.719 1.00 17.77 334 ALA A C 1
ATOM 2407 O O . ALA A 1 337 ? 4.024 22.724 23.865 1.00 18.00 334 ALA A O 1
ATOM 2409 N N . TYR A 1 338 ? 2.094 23.437 24.706 1.00 16.50 335 TYR A N 1
ATOM 2410 C CA . TYR A 1 338 ? 2.687 23.763 25.999 1.00 15.18 335 TYR A CA 1
ATOM 2411 C C . TYR A 1 338 ? 3.026 22.542 26.834 1.00 15.10 335 TYR A C 1
ATOM 2412 O O . TYR A 1 338 ? 3.786 22.635 27.787 1.00 14.64 335 TYR A O 1
ATOM 2421 N N . PHE A 1 339 ? 2.501 21.376 26.452 1.00 15.76 336 PHE A N 1
ATOM 2422 C CA . PHE A 1 339 ? 2.674 20.147 27.205 1.00 16.02 336 PHE A CA 1
ATOM 2423 C C . PHE A 1 339 ? 3.671 19.215 26.542 1.00 17.30 336 PHE A C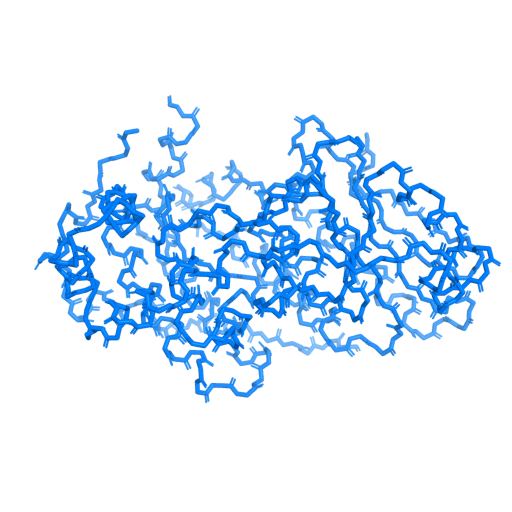 1
ATOM 2424 O O . PHE A 1 339 ? 3.834 18.092 26.995 1.00 17.92 336 PHE A O 1
ATOM 2432 N N . ALA A 1 340 ? 4.392 19.716 25.538 1.00 17.90 337 ALA A N 1
ATOM 2433 C CA . ALA A 1 340 ? 5.388 18.913 24.850 1.00 19.29 337 ALA A CA 1
ATOM 2434 C C . ALA A 1 340 ? 6.535 18.518 25.778 1.00 19.32 337 ALA A C 1
ATOM 2435 O O . ALA A 1 340 ? 6.939 19.285 26.695 1.00 18.20 337 ALA A O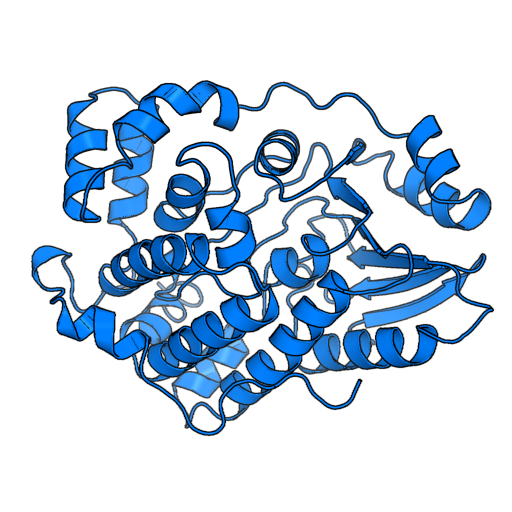 1
ATOM 2437 N N . PRO A 1 341 ? 7.064 17.299 25.563 1.00 20.80 338 PRO A N 1
ATOM 2438 C CA . PRO A 1 341 ? 8.286 16.875 26.252 1.00 20.84 338 PRO A CA 1
ATOM 2439 C C . PRO A 1 341 ? 9.416 17.844 26.062 1.00 20.93 338 PRO A C 1
ATOM 2440 O O . PRO A 1 341 ? 9.536 18.459 25.001 1.00 21.49 338 PRO A O 1
ATOM 2444 N N . VAL A 1 342 ? 10.278 17.920 27.061 1.00 20.59 339 VAL A N 1
ATOM 2445 C CA . VAL A 1 342 ? 11.481 18.735 26.981 1.00 21.24 339 VAL A CA 1
ATOM 2446 C C . VAL A 1 342 ? 12.666 17.865 27.405 1.00 21.49 339 VAL A C 1
ATOM 2447 O O . VAL A 1 342 ? 12.470 16.796 27.965 1.00 21.99 339 VAL A O 1
ATOM 2451 N N . ASP A 1 343 ? 13.879 18.327 27.140 1.00 21.91 340 ASP A N 1
ATOM 2452 C CA . ASP A 1 343 ? 15.075 17.519 27.370 1.00 22.47 340 ASP A CA 1
ATOM 2453 C C . ASP A 1 343 ? 16.160 18.436 27.908 1.00 22.07 340 ASP A C 1
ATOM 2454 O O . ASP A 1 343 ? 16.706 19.243 27.152 1.00 22.14 340 ASP A O 1
ATOM 2459 N N . PRO A 1 344 ? 16.523 18.291 29.198 1.00 21.36 341 PRO A N 1
ATOM 2460 C CA . PRO A 1 344 ? 16.074 17.254 30.100 1.00 20.85 341 PRO A CA 1
ATOM 2461 C C . PRO A 1 344 ? 14.722 17.604 30.693 1.00 19.52 341 PRO A C 1
ATOM 2462 O O . PRO A 1 344 ? 14.386 18.777 30.832 1.00 18.78 341 PRO A O 1
ATOM 2466 N N . GLU A 1 345 ? 13.972 16.573 31.033 1.00 19.53 342 GLU A N 1
ATOM 2467 C CA . GLU A 1 345 ? 12.791 16.736 31.852 1.00 18.96 342 GLU A CA 1
ATOM 2468 C C . GLU A 1 345 ? 13.226 17.124 33.272 1.00 18.04 342 GLU A C 1
ATOM 2469 O O . GLU A 1 345 ? 14.388 16.930 33.674 1.00 18.63 342 GLU A O 1
ATOM 2475 N N . LEU A 1 346 ? 12.289 17.659 34.055 1.00 16.85 343 LEU A N 1
ATOM 2476 C CA . LEU A 1 346 ? 12.569 17.990 35.455 1.00 15.96 343 LEU A CA 1
ATOM 2477 C C . LEU A 1 346 ? 12.743 16.637 36.182 1.00 16.70 343 LEU A C 1
ATOM 2478 O O . LEU A 1 346 ? 11.927 15.719 36.010 1.00 16.93 343 LEU A O 1
ATOM 2483 N N . THR A 1 347 ? 13.837 16.517 36.928 1.00 17.58 344 THR A N 1
ATOM 2484 C CA . THR A 1 347 ? 14.114 15.327 37.746 1.00 18.58 344 THR A CA 1
ATOM 2485 C C . THR A 1 347 ? 14.437 15.739 39.187 1.00 18.31 344 THR A C 1
ATOM 2486 O O . THR A 1 347 ? 14.785 16.891 39.463 1.00 16.60 344 THR A O 1
ATOM 2490 N N . PHE A 1 348 ? 14.265 14.786 40.115 1.00 19.26 345 PHE A N 1
ATOM 2491 C CA . PHE A 1 348 ? 14.326 15.082 41.557 1.00 19.23 345 PHE A CA 1
ATOM 2492 C C . PHE A 1 348 ? 15.361 14.279 42.324 1.00 22.42 345 PHE A C 1
ATOM 2493 O O . PHE A 1 348 ? 15.296 14.159 43.542 1.00 24.22 345 PHE A O 1
ATOM 2501 N N . GLU A 1 349 ? 16.314 13.731 41.621 1.00 24.54 346 GLU A N 1
ATOM 2502 C CA . GLU A 1 349 ? 17.266 12.874 42.283 1.00 27.45 346 GLU A CA 1
ATOM 2503 C C . GLU A 1 349 ? 18.420 13.743 42.826 1.00 27.77 346 GLU A C 1
ATOM 2504 O O . 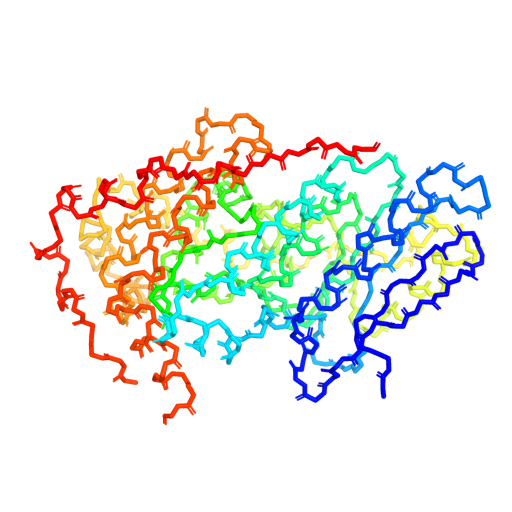GLU A 1 349 ? 18.493 14.958 42.507 1.00 27.03 346 GLU A O 1
ATOM 2510 N N . GLY A 1 350 ? 19.210 13.202 43.758 1.00 28.26 347 GLY A N 1
ATOM 2511 C CA . GLY A 1 350 ? 20.204 13.984 44.543 1.00 29.01 347 GLY A CA 1
ATOM 2512 C C . GLY A 1 350 ? 19.824 14.262 46.005 1.00 30.53 347 GLY A C 1
ATOM 2513 O O . GLY A 1 350 ? 20.385 15.141 46.668 1.00 31.05 347 GLY A O 1
ATOM 2514 N N . GLU A 1 351 ? 18.831 13.527 46.512 1.00 29.96 348 GLU A N 1
ATOM 2515 C CA . GLU A 1 351 ? 18.322 13.733 47.852 1.00 29.52 348 GLU A CA 1
ATOM 2516 C C . GLU A 1 351 ? 19.407 13.550 48.938 1.00 32.86 348 GLU A C 1
ATOM 2517 O O . GLU A 1 351 ? 20.314 12.719 48.800 1.00 37.41 348 GLU A O 1
#

Secondary structure (DSSP, 8-state):
--SEEEEEETTEEEEEE--GGGTTPBPHHHHHHHHHHHHHHHT-TT--EEEEEESSSSBSB--B-HHHHHHHHHTTSHHHHHHHHHHHHHHHHHHH-SS-EEEEE-BEEETHHHHHHTTSSEEEE-TT-EEE--GGGGT----TTHHHHHHTSSTTHHHHHHHH---B-HHHHHHHTS-SEE--GGGHHHHHHHHHHH-HHHHHHHH-BPPPP-HHHHTHHHHHHHTT-SSHHHHHHHHHHH-SHHHHHHHHHHTTS-HHHHHHHHHHHHHHTT---HHHHHHHHHHHHHHHTT-HHHHHHHHHHH-----SS-SGGG--HHHHHGGG---SSPP-----

Radius of gyration: 19.38 Å; Cα contacts (8 Å, |Δi|>4): 707; chains: 1; bounding box: 49×38×56 Å

Nearest PDB structures (foldseek):
  4hdt-assembly1_A  TM=1.003E+00  e=2.715E-60  Mycolicibacterium thermoresistibile ATCC 19527
  3bpt-assembly1_A  TM=9.602E-01  e=7.470E-30  Homo sapiens
  4j2u-assembly2_B  TM=9.435E-01  e=6.613E-29  Cereibacter sphaeroides 2.4.1
  3ju1-assembly2_B  TM=9.179E-01  e=8.519E-24  Shewanella oneidensis MR-1
  6xyw-assembly1_BE  TM=9.308E-01  e=8.348E-23  Arabidopsis thaliana

Foldseek 3Di:
DPQWDWDAFLLETETEGEPVVQPSADDLVSLVVLQVVLVVCQPPPSHQEYEYAYDDDAWRYQYHDLVVCLVLLVPPVPRVLVSLLSLLLSLQCQLVRPHQYEYEGEHRQEQSSLLNQQSGDAHEYEQRHWYAHQQLLQLAFRASLLLLLLLQAPANLSLLRRLLRGTFGRVQCCNSSSHPFYFHSVCVVVLVVCCRVPNNVVSCVVTTDDDDDGVSVVVNVLSNVQPPDPFPVSSLVSLVVVPDPVSPVSSVSSLSGALLRSRLNSVLSVVSNPDPGSVVSNLQSSLLRVLSSNDPRNNQSSVVVVPSGCHVVNDNVPQDPVSSVNSRDDDPPGNDNPPD

Solvent-accessible surface area: 13715 Å² total; per-residue (Å²): 152,122,49,10,84,65,83,64,90,59,22,6,0,26,0,32,0,18,52,57,210,45,23,1,14,1,33,41,44,2,0,56,49,0,35,93,71,0,59,43,8,27,138,57,146,77,2,67,8,0,3,0,25,22,22,56,132,156,5,2,0,31,8,22,32,58,63,46,20,27,104,10,14,122,76,110,3,56,78,0,85,125,13,5,27,23,3,0,71,4,0,0,23,1,40,105,11,94,36,54,0,0,0,5,0,16,5,40,0,52,7,6,0,0,0,0,0,0,15,9,72,15,30,0,0,1,89,50,6,120,0,0,0,43,9,0,19,36,0,16,4,1,8,1,0,0,0,50,13,3,25,110,10,43,38,74,0,2,9,20,2,0,0,2,4,24,90,11,38,2,5,7,0,42,54,2,35,0,4,56,56,21,0,19,44,124,18,17,74,32,0,24,152,10,3,36,81,99,28,24,117,47,0,25,93,72,44,37,99,92,57,77,80,11,75,17,44,128,49,99,88,23,0,41,99,2,1,86,18,114,68,5,50,66,0,27,62,34,0,110,83,67,127,38,122,45,0,18,61,7,0,81,61,0,64,80,44,0,8,10,0,2,16,0,0,8,53,2,8,82,73,0,68,175,50,97,34,18,34,57,0,0,90,27,6,9,72,3,1,16,29,0,15,99,22,95,1,2,39,25,1,2,86,19,72,87,108,127,41,70,29,47,39,69,66,38,102,98,26,75,160,74,57,22,92,61,18,9,46,99,40,143,92,53,0,65,29,152,78,141